Protein AF-A0A1H1BEK4-F1 (afdb_monomer)

Nearest PDB structures (foldseek):
  2r39-assembly1_A  TM=5.874E-01  e=2.342E-01  Vibrio parahaemolyticus RIMD 2210633

Solvent-accessible surface area (backbone atoms only — not comparable to full-atom values): 14462 Å² total; per-residue (Å²): 115,68,67,60,55,53,52,50,52,51,51,50,54,53,52,64,66,69,72,60,65,50,60,43,40,42,69,44,77,59,57,95,57,59,49,65,63,89,84,39,66,25,46,34,35,38,41,36,42,32,26,72,30,89,59,31,33,34,42,65,46,37,79,89,46,54,24,80,33,48,94,89,58,70,56,61,78,66,85,49,61,92,78,39,39,49,44,13,38,22,60,41,40,27,54,103,86,48,75,56,57,44,44,81,45,72,48,76,74,86,59,89,43,73,68,57,46,51,55,51,52,51,51,53,51,51,49,53,53,52,50,49,54,53,48,54,49,50,32,60,79,69,68,42,81,87,58,54,70,67,54,53,50,51,25,52,54,49,65,76,20,55,43,76,34,50,49,67,33,72,51,74,52,71,43,79,46,25,62,77,54,33,65,68,38,80,92,69,37,30,29,34,24,40,92,73,54,73,80,44,73,27,45,33,32,41,32,43,47,39,59,71,72,65,60,72,47,50,52,68,77,57,48,60,77,40,65,83,38,45,76,59,58,49,75,43,64,31,53,75,42,86,40,59,47,65,74,72,89,68,90,81,90,130

Foldseek 3Di:
DVVVVVVVVVVVVVVVVPPDDQKAKAKDFDDCPQPDPPHHGWTKIKIKIWRQDQAKAKAQEDPAFAAWDDPPDDLADLPPVVQGRSQYWYKWWADPPDTFGKDKDFPPPPCVDPVVVVVLVVVVVVVVVVVVVVLVVQCVVVVVPPDDSSLSSLLVSRLVRIDIAHHRRMDIDIDIDDQQFTSQDPSGRMTMHTPADAPDKIKIKIKGAAAPCSCVSYDPVRVVVQVRHDYDHGMHIHDIDIDHRHPDPPDDDD

Organism: NCBI:txid311333

Sequence (254 aa):
MEEIKKNLLIIFIFMFHIFNSQIKININVVENTHYEIRNEKRYKLLIKITNESTQKYILPIDITGFKNYMSEEPCSNFNLIDFYPDLGFLPMFKNEITYIEGSGINYPHLVNNKRELKKYQNKINRYKKNKSIKLNKWIKDNKLNKVSKEWAEINQYLLSNLLTLNSEQSFSFEIYFNPLQYNYVKLYGSSYSYPIESNKTYQFSLQLCIEKNIYQYLTEDQKDKFKDYKFFNGKIMSNEIDFKMVHNYEFINK

Mean predicted aligned error: 8.37 Å

Secondary structure (DSSP, 8-state):
-HHHHHHHHHHHHHHHHHSS-SEEEEEEE--S--EEETTEEEEEEEEEEEE-SSS-EEEE-EEEEEPPP-TTS-S---TTTTT--TTEEEEEEE-SS-EEPPEEEE------SHHHHHHHHHHHHHHHHHHHHHHHHHHHHTT-TTS-HHHHHHHHHHHHTEEEE-TT-EEEEEEEE-TTSEEEETTTTEEEE--PPBT-EEEEEEEEEE-GGGGGGS-HHHHHTTTTSEE--EEEEB--EEEEB--SS-----

Structure (mmCIF, N/CA/C/O backbone):
data_AF-A0A1H1BEK4-F1
#
_entry.id   AF-A0A1H1BEK4-F1
#
loop_
_atom_site.group_PDB
_atom_site.id
_atom_site.type_symbol
_atom_site.label_atom_id
_atom_site.label_alt_id
_atom_site.label_comp_id
_atom_site.label_asym_id
_atom_site.label_entity_id
_atom_site.label_seq_id
_atom_site.pdbx_PDB_ins_code
_atom_site.Cartn_x
_atom_site.Cartn_y
_atom_site.Cartn_z
_atom_site.occupancy
_atom_site.B_iso_or_equiv
_atom_site.auth_seq_id
_atom_site.auth_comp_id
_atom_site.auth_asym_id
_atom_site.auth_atom_id
_atom_site.pdbx_PDB_model_num
ATOM 1 N N . MET A 1 1 ? 13.071 -47.239 22.181 1.00 58.25 1 MET A N 1
ATOM 2 C CA . MET A 1 1 ? 12.878 -47.082 20.715 1.00 58.25 1 MET A CA 1
ATOM 3 C C . MET A 1 1 ? 11.555 -46.385 20.385 1.00 58.25 1 MET A C 1
ATOM 5 O O . MET A 1 1 ? 11.551 -45.516 19.524 1.00 58.25 1 MET A O 1
ATOM 9 N N . GLU A 1 2 ? 10.453 -46.700 21.077 1.00 69.75 2 GLU A N 1
ATOM 10 C CA . GLU A 1 2 ? 9.165 -45.991 20.924 1.00 69.75 2 GLU A CA 1
ATOM 11 C C . GLU A 1 2 ? 9.211 -44.512 21.319 1.00 69.75 2 GLU A C 1
ATOM 13 O O . GLU A 1 2 ? 8.656 -43.670 20.622 1.00 69.75 2 GLU A O 1
ATOM 18 N N . GLU A 1 3 ? 9.928 -44.172 22.388 1.00 69.75 3 GLU A N 1
ATOM 19 C CA . GLU A 1 3 ? 10.012 -42.793 22.886 1.00 69.75 3 GLU A CA 1
ATOM 20 C C . GLU A 1 3 ? 10.708 -41.841 21.895 1.00 69.75 3 GLU A C 1
ATOM 22 O O . GLU A 1 3 ? 10.259 -40.721 21.667 1.00 69.75 3 GLU A O 1
ATOM 27 N N . ILE A 1 4 ? 11.734 -42.335 21.193 1.00 76.12 4 ILE A N 1
ATOM 28 C CA . ILE A 1 4 ? 12.430 -41.600 20.125 1.00 76.12 4 ILE A CA 1
ATOM 29 C C . ILE A 1 4 ? 11.495 -41.372 18.925 1.00 76.12 4 ILE A C 1
ATOM 31 O O . ILE A 1 4 ? 11.456 -40.274 18.375 1.00 76.12 4 ILE A O 1
ATOM 35 N N . LYS A 1 5 ? 10.687 -42.377 18.550 1.00 74.44 5 LYS A N 1
ATOM 36 C CA . LYS A 1 5 ? 9.684 -42.249 17.476 1.00 74.44 5 LYS A CA 1
ATOM 37 C C . LYS A 1 5 ? 8.587 -41.239 17.836 1.00 74.44 5 LYS A C 1
ATOM 39 O O . LYS A 1 5 ? 8.184 -40.452 16.983 1.00 74.44 5 LYS A O 1
ATOM 44 N N . LYS A 1 6 ? 8.144 -41.218 19.097 1.00 74.69 6 LYS A N 1
ATOM 45 C CA . LYS A 1 6 ? 7.156 -40.258 19.612 1.00 74.69 6 LYS A CA 1
ATOM 46 C C . LYS A 1 6 ? 7.691 -38.822 19.594 1.00 74.69 6 LYS A C 1
ATOM 48 O O . LYS A 1 6 ? 6.990 -37.921 19.141 1.00 74.69 6 LYS A O 1
ATOM 53 N N . ASN A 1 7 ? 8.942 -38.617 20.004 1.00 78.12 7 ASN A N 1
ATOM 54 C CA . ASN A 1 7 ? 9.577 -37.297 19.981 1.00 78.12 7 ASN A CA 1
ATOM 55 C C . ASN A 1 7 ? 9.802 -36.785 18.547 1.00 78.12 7 ASN A C 1
ATOM 57 O O . ASN A 1 7 ? 9.564 -35.610 18.279 1.00 78.12 7 ASN A O 1
ATOM 61 N N . LEU A 1 8 ? 10.165 -37.662 17.603 1.00 80.69 8 LEU A N 1
ATOM 62 C CA . LEU A 1 8 ? 10.283 -37.308 16.182 1.00 80.69 8 LEU A CA 1
ATOM 63 C C . LEU A 1 8 ? 8.942 -36.899 15.559 1.00 80.69 8 LEU A C 1
ATOM 65 O O . LEU A 1 8 ? 8.900 -35.937 14.797 1.00 80.69 8 LEU A O 1
ATOM 69 N N . LEU A 1 9 ? 7.844 -37.578 15.908 1.00 81.50 9 LEU A N 1
ATOM 70 C CA . LEU A 1 9 ? 6.501 -37.220 15.440 1.00 81.50 9 LEU A CA 1
ATOM 71 C C . LEU A 1 9 ? 6.075 -35.832 15.943 1.00 81.50 9 LEU A C 1
ATOM 73 O O . LEU A 1 9 ? 5.546 -35.034 15.176 1.00 81.50 9 LEU A O 1
ATOM 77 N N . ILE A 1 10 ? 6.341 -35.524 17.216 1.00 78.19 10 ILE A N 1
ATOM 78 C CA . ILE A 1 10 ? 6.038 -34.213 17.807 1.00 78.19 10 ILE A CA 1
ATOM 79 C C . ILE A 1 10 ? 6.844 -33.118 17.102 1.00 78.19 10 ILE A C 1
ATOM 81 O O . ILE A 1 10 ? 6.269 -32.116 16.684 1.00 78.19 10 ILE A O 1
ATOM 85 N N . ILE A 1 11 ? 8.148 -33.329 16.894 1.00 78.50 11 ILE A N 1
ATOM 86 C CA . ILE A 1 11 ? 9.002 -32.393 16.148 1.00 78.50 11 ILE A CA 1
ATOM 87 C C . ILE A 1 11 ? 8.477 -32.206 14.722 1.00 78.50 11 ILE A C 1
ATOM 89 O O . ILE A 1 11 ? 8.398 -31.075 14.257 1.00 78.50 11 ILE A O 1
ATOM 93 N N . PHE A 1 12 ? 8.055 -33.277 14.047 1.00 75.06 12 PHE A N 1
ATOM 94 C CA . PHE A 1 12 ? 7.492 -33.196 12.700 1.00 75.06 12 PHE A CA 1
ATOM 95 C C . PHE A 1 12 ? 6.190 -32.382 12.659 1.00 75.06 12 PHE A C 1
ATOM 97 O O . PHE A 1 12 ? 6.023 -31.562 11.764 1.00 75.06 12 PHE A O 1
ATOM 104 N N . ILE A 1 13 ? 5.303 -32.528 13.650 1.00 70.94 13 ILE A N 1
ATOM 105 C CA . ILE A 1 13 ? 4.058 -31.745 13.764 1.00 70.94 13 ILE A CA 1
ATOM 106 C C . ILE A 1 13 ? 4.354 -30.265 14.057 1.00 70.94 13 ILE A C 1
ATOM 108 O O . ILE A 1 13 ? 3.761 -29.384 13.434 1.00 70.94 13 ILE A O 1
ATOM 112 N N . PHE A 1 14 ? 5.303 -29.973 14.952 1.00 62.66 14 PHE A N 1
ATOM 113 C CA . PHE A 1 14 ? 5.741 -28.597 15.211 1.00 62.66 14 PHE A CA 1
ATOM 114 C C . PHE A 1 14 ? 6.388 -27.970 13.969 1.00 62.66 14 PHE A C 1
ATOM 116 O O . PHE A 1 14 ? 6.060 -26.841 13.615 1.00 62.66 14 PHE A O 1
ATOM 123 N N . MET A 1 15 ? 7.231 -28.715 13.252 1.00 60.09 15 MET A N 1
ATOM 124 C CA . MET A 1 15 ? 7.813 -28.282 11.979 1.00 60.09 15 MET A CA 1
ATOM 125 C C . MET A 1 15 ? 6.731 -28.101 10.902 1.00 60.09 15 MET A C 1
ATOM 127 O O . MET A 1 15 ? 6.799 -27.166 10.123 1.00 60.09 15 MET A O 1
ATOM 131 N N . PHE A 1 16 ? 5.664 -28.897 10.868 1.00 59.56 16 PHE A N 1
ATOM 132 C CA . PHE A 1 16 ? 4.594 -28.684 9.885 1.00 59.56 16 PHE A CA 1
ATOM 133 C C . PHE A 1 16 ? 3.793 -27.394 10.143 1.00 59.56 16 PHE A C 1
ATOM 135 O O . PHE A 1 16 ? 3.292 -26.767 9.210 1.00 59.56 16 PHE A O 1
ATOM 142 N N . HIS A 1 17 ? 3.701 -26.958 11.403 1.00 54.66 17 HIS A N 1
ATOM 143 C CA . HIS A 1 17 ? 3.012 -25.719 11.774 1.00 54.66 17 HIS A CA 1
ATOM 144 C C . HIS A 1 17 ? 3.867 -24.453 11.660 1.00 54.66 17 HIS A C 1
ATOM 146 O O . HIS A 1 17 ? 3.306 -23.370 11.507 1.00 54.66 17 HIS A O 1
ATOM 152 N N . ILE A 1 18 ? 5.197 -24.559 11.714 1.00 54.22 18 ILE A N 1
ATOM 153 C CA . ILE A 1 18 ? 6.090 -23.388 11.681 1.00 54.22 18 ILE A CA 1
ATOM 154 C C . ILE A 1 18 ? 6.339 -22.881 10.248 1.00 54.22 18 ILE A C 1
ATOM 156 O O . ILE A 1 18 ? 6.610 -21.697 10.064 1.00 54.22 18 ILE A O 1
ATOM 160 N N . PHE A 1 19 ? 6.224 -23.736 9.226 1.00 47.44 19 PHE A N 1
ATOM 161 C CA . PHE A 1 19 ? 6.748 -23.430 7.884 1.00 47.44 19 PHE A CA 1
ATOM 162 C C . PHE A 1 19 ? 5.719 -22.934 6.857 1.00 47.44 19 PHE A C 1
ATOM 164 O O . PHE A 1 19 ? 6.107 -22.581 5.745 1.00 47.44 19 PHE A O 1
ATOM 171 N N . ASN A 1 20 ? 4.435 -22.833 7.209 1.00 55.47 20 ASN A N 1
ATOM 172 C CA . ASN A 1 20 ? 3.436 -22.248 6.313 1.00 55.47 20 ASN A CA 1
ATOM 173 C C . ASN A 1 20 ? 3.234 -20.767 6.657 1.00 55.47 20 ASN A C 1
ATOM 175 O O . ASN A 1 20 ? 2.717 -20.432 7.726 1.00 55.47 20 ASN A O 1
ATOM 179 N N . SER A 1 21 ? 3.653 -19.871 5.755 1.00 62.00 21 SER A N 1
ATOM 180 C CA . SER A 1 21 ? 3.318 -18.447 5.863 1.00 62.00 21 SER A CA 1
ATOM 181 C C . SER A 1 21 ? 1.798 -18.293 5.916 1.00 62.00 21 SER A C 1
ATOM 183 O O . SER A 1 21 ? 1.089 -18.804 5.059 1.00 62.00 21 SER A O 1
ATOM 185 N N . GLN A 1 22 ? 1.282 -17.587 6.922 1.00 88.31 22 GLN A N 1
ATOM 186 C CA . GLN A 1 22 ? -0.167 -17.451 7.139 1.00 88.31 22 GLN A CA 1
ATOM 187 C C . GLN A 1 22 ? -0.846 -16.653 6.019 1.00 88.31 22 GLN A C 1
ATOM 189 O O . GLN A 1 22 ? -1.993 -16.919 5.669 1.00 88.31 22 GLN A O 1
ATOM 194 N N . ILE A 1 23 ? -0.119 -15.693 5.445 1.00 94.25 23 ILE A N 1
ATOM 195 C CA . ILE A 1 23 ? -0.527 -14.937 4.265 1.00 94.25 23 ILE A CA 1
ATOM 196 C C . ILE A 1 23 ? 0.508 -15.173 3.169 1.00 94.25 23 ILE A C 1
ATOM 198 O O . ILE A 1 23 ? 1.713 -15.043 3.400 1.00 94.25 23 ILE A O 1
ATOM 202 N N . LYS A 1 24 ? 0.035 -15.464 1.961 1.00 95.69 24 LYS A N 1
ATOM 203 C CA . LYS A 1 24 ? 0.857 -15.645 0.769 1.00 95.69 24 LYS A CA 1
ATOM 204 C C . LYS A 1 24 ? 0.531 -14.588 -0.268 1.00 95.69 24 LYS A C 1
ATOM 206 O O . LYS A 1 24 ? -0.636 -14.281 -0.509 1.00 95.69 24 LYS A O 1
ATOM 211 N N . ILE A 1 25 ? 1.568 -14.058 -0.905 1.00 97.38 25 ILE A N 1
ATOM 212 C CA . ILE A 1 25 ? 1.447 -13.096 -1.997 1.00 97.38 25 ILE A CA 1
ATOM 213 C C . ILE A 1 25 ? 2.041 -13.755 -3.234 1.00 97.38 25 ILE A C 1
ATOM 215 O O . ILE A 1 25 ? 3.153 -14.269 -3.191 1.00 97.38 25 ILE A O 1
ATOM 219 N N . ASN A 1 26 ? 1.288 -13.773 -4.325 1.00 97.31 26 ASN A N 1
ATOM 220 C CA . ASN A 1 26 ? 1.780 -14.214 -5.620 1.00 97.31 26 ASN A CA 1
ATOM 221 C C . ASN A 1 26 ? 1.638 -13.077 -6.625 1.00 97.31 26 ASN A C 1
ATOM 223 O O . ASN A 1 26 ? 0.615 -12.391 -6.649 1.00 97.31 26 ASN A O 1
ATOM 227 N N . ILE A 1 27 ? 2.650 -12.910 -7.461 1.00 96.31 27 ILE A N 1
ATOM 228 C CA . ILE A 1 27 ? 2.681 -11.960 -8.560 1.00 96.31 27 ILE A CA 1
ATOM 229 C C . ILE A 1 27 ? 2.833 -12.713 -9.873 1.00 96.31 27 ILE A C 1
ATOM 231 O O . ILE A 1 27 ? 3.628 -13.645 -9.982 1.00 96.31 27 ILE A O 1
ATOM 235 N N . ASN A 1 28 ? 2.074 -12.277 -10.870 1.00 92.06 28 ASN A N 1
ATOM 236 C CA . ASN A 1 28 ? 2.208 -12.712 -12.252 1.00 92.06 28 ASN A CA 1
ATOM 237 C C . ASN A 1 28 ? 2.196 -11.483 -13.157 1.00 92.06 28 ASN A C 1
ATOM 239 O O . ASN A 1 28 ? 1.407 -10.560 -12.947 1.00 92.06 28 ASN A O 1
ATOM 243 N N . VAL A 1 29 ? 3.036 -11.479 -14.188 1.00 86.19 29 VAL A N 1
ATOM 244 C CA . VAL A 1 29 ? 2.956 -10.472 -15.250 1.00 86.19 29 VAL A CA 1
ATOM 245 C C . VAL A 1 29 ? 1.861 -10.922 -16.207 1.00 86.19 29 VAL A C 1
ATOM 247 O O . VAL A 1 29 ? 1.992 -11.949 -16.872 1.00 86.19 29 VAL A O 1
ATOM 250 N N . VAL A 1 30 ? 0.749 -10.191 -16.234 1.00 77.56 30 VAL A N 1
ATOM 251 C CA . VAL A 1 30 ? -0.358 -10.484 -17.144 1.00 77.56 30 VAL A CA 1
ATOM 252 C C . VAL A 1 30 ? -0.055 -9.790 -18.452 1.00 77.56 30 VAL A C 1
ATOM 254 O O . VAL A 1 30 ? -0.314 -8.600 -18.594 1.00 77.56 30 VAL A O 1
ATOM 257 N N . GLU A 1 31 ? 0.480 -10.582 -19.380 1.00 58.78 31 GLU A N 1
ATOM 258 C CA . GLU A 1 31 ? 0.707 -10.212 -20.775 1.00 58.78 31 GLU A CA 1
ATOM 259 C C . GLU A 1 31 ? 1.854 -9.189 -20.958 1.00 58.78 31 GLU A C 1
ATOM 261 O O . GLU A 1 31 ? 1.920 -8.139 -20.320 1.00 58.78 31 GLU A O 1
ATOM 266 N N . ASN A 1 32 ? 2.774 -9.462 -21.894 1.00 52.53 32 ASN A N 1
ATOM 267 C CA . ASN A 1 32 ? 3.816 -8.513 -22.335 1.00 52.53 32 ASN A CA 1
ATOM 268 C C . ASN A 1 32 ? 3.222 -7.323 -23.125 1.00 52.53 32 ASN A C 1
ATOM 270 O O . ASN A 1 32 ? 3.891 -6.703 -23.954 1.00 52.53 32 ASN A O 1
ATOM 274 N N . THR A 1 33 ? 1.946 -7.004 -22.917 1.00 46.88 33 THR A N 1
ATOM 275 C CA . THR A 1 33 ? 1.313 -5.799 -23.430 1.00 46.88 33 THR A CA 1
ATOM 276 C C . THR A 1 33 ? 1.872 -4.623 -22.656 1.00 46.88 33 THR A C 1
ATOM 278 O O . THR A 1 33 ? 1.429 -4.285 -21.558 1.00 46.88 33 THR A O 1
ATOM 281 N N . HIS A 1 34 ? 2.874 -3.987 -23.245 1.00 52.09 34 HIS A N 1
ATOM 282 C CA . HIS A 1 34 ? 3.228 -2.630 -22.892 1.00 52.09 34 HIS A CA 1
ATOM 283 C C . HIS A 1 34 ? 2.005 -1.746 -23.157 1.00 52.09 34 HIS A C 1
ATOM 285 O O . HIS A 1 34 ? 1.747 -1.357 -24.294 1.00 52.09 34 HIS A O 1
ATOM 291 N N . TYR A 1 35 ? 1.225 -1.446 -22.122 1.00 48.66 35 TYR A N 1
ATOM 292 C CA . TYR A 1 35 ? 0.159 -0.462 -22.256 1.00 48.66 35 TYR A CA 1
ATOM 293 C C . TYR A 1 35 ? 0.799 0.919 -22.299 1.00 48.66 35 TYR A C 1
ATOM 295 O O . TYR A 1 35 ? 1.337 1.387 -21.294 1.00 48.66 35 TYR A O 1
ATOM 303 N N . GLU A 1 36 ? 0.746 1.564 -23.461 1.00 48.47 36 GLU A N 1
ATOM 304 C CA . GLU A 1 36 ? 1.151 2.956 -23.604 1.00 48.47 36 GLU A CA 1
ATOM 305 C C . GLU A 1 36 ? 0.096 3.861 -22.969 1.00 48.47 36 GLU A C 1
ATOM 307 O O . GLU A 1 36 ? -0.895 4.257 -23.580 1.00 48.47 36 GLU A O 1
ATOM 312 N N . ILE A 1 37 ? 0.321 4.233 -21.713 1.00 51.84 37 ILE A N 1
ATOM 313 C CA . ILE A 1 37 ? -0.373 5.371 -21.117 1.00 51.84 37 ILE A CA 1
ATOM 314 C C . ILE A 1 37 ? 0.562 6.563 -21.275 1.00 51.84 37 ILE A C 1
ATOM 316 O O . ILE A 1 37 ? 1.544 6.673 -20.550 1.00 51.84 37 ILE A O 1
ATOM 320 N N . ARG A 1 38 ? 0.248 7.468 -22.213 1.00 53.75 38 ARG A N 1
ATOM 321 C CA . ARG A 1 38 ? 1.056 8.673 -22.505 1.00 53.75 38 ARG A CA 1
ATOM 322 C C . ARG A 1 38 ? 2.492 8.357 -22.966 1.00 53.75 38 ARG A C 1
ATOM 324 O O . ARG A 1 38 ? 3.424 9.021 -22.528 1.00 53.75 38 ARG A O 1
ATOM 331 N N . ASN A 1 39 ? 2.655 7.372 -23.850 1.00 57.91 39 ASN A N 1
ATOM 332 C CA . ASN A 1 39 ? 3.947 6.926 -24.402 1.00 57.91 39 ASN A CA 1
ATOM 333 C C . ASN A 1 39 ? 4.906 6.279 -23.378 1.00 57.91 39 ASN A C 1
ATOM 335 O O . ASN A 1 39 ? 6.093 6.126 -23.655 1.00 57.91 39 ASN A O 1
ATOM 339 N N . GLU A 1 40 ? 4.417 5.880 -22.200 1.00 64.94 40 GLU A N 1
ATOM 340 C CA . GLU A 1 40 ? 5.199 5.133 -21.209 1.00 64.94 40 GLU A CA 1
ATOM 341 C C . GLU A 1 40 ? 4.807 3.652 -21.246 1.00 64.94 40 GLU A C 1
ATOM 343 O O . GLU A 1 40 ? 3.641 3.316 -21.025 1.00 64.94 40 GLU A O 1
ATOM 348 N N . LYS A 1 41 ? 5.775 2.757 -21.482 1.00 73.44 41 LYS A N 1
ATOM 349 C CA . LYS A 1 41 ? 5.564 1.305 -21.397 1.00 73.44 41 LYS A CA 1
ATOM 350 C C . LYS A 1 41 ? 5.384 0.894 -19.933 1.00 73.44 41 LYS A C 1
ATOM 352 O O . LYS A 1 41 ? 6.271 1.126 -19.114 1.00 73.44 41 LYS A O 1
ATOM 357 N N . ARG A 1 42 ? 4.260 0.255 -19.605 1.00 82.00 42 ARG A N 1
ATOM 358 C CA . ARG A 1 42 ? 3.977 -0.269 -18.259 1.00 82.00 42 ARG A CA 1
ATOM 359 C C . ARG A 1 42 ? 3.728 -1.770 -18.301 1.00 82.00 42 ARG A C 1
ATOM 361 O O . ARG A 1 42 ? 3.089 -2.259 -19.227 1.00 82.00 42 ARG A O 1
ATOM 368 N N . TYR A 1 43 ? 4.217 -2.468 -17.287 1.00 85.56 43 TYR A N 1
ATOM 369 C CA . TYR A 1 43 ? 3.941 -3.872 -17.015 1.00 85.56 43 TYR A CA 1
ATOM 370 C C . TYR A 1 43 ? 2.654 -3.974 -16.207 1.00 85.56 43 TYR A C 1
ATOM 372 O O . TYR A 1 43 ? 2.472 -3.250 -15.226 1.00 85.56 43 TYR A O 1
ATOM 380 N N . LYS A 1 44 ? 1.759 -4.868 -16.616 1.00 89.31 44 LYS A N 1
ATOM 381 C CA . LYS A 1 44 ? 0.540 -5.168 -15.875 1.00 89.31 44 LYS A CA 1
ATOM 382 C C . LYS A 1 44 ? 0.821 -6.325 -14.919 1.00 89.31 44 LYS A C 1
ATOM 384 O O . LYS A 1 44 ? 1.084 -7.445 -15.350 1.00 89.31 44 LYS A O 1
ATOM 389 N N . LEU A 1 45 ? 0.800 -6.050 -13.620 1.00 91.88 45 LEU A N 1
ATOM 390 C CA . LEU A 1 45 ? 1.016 -7.050 -12.579 1.00 91.88 45 LEU A CA 1
ATOM 391 C C . LEU A 1 45 ? -0.335 -7.496 -12.023 1.00 91.88 45 LEU A C 1
ATOM 393 O O . LEU A 1 45 ? -1.108 -6.665 -11.549 1.00 91.88 45 LEU A O 1
ATOM 397 N N . LEU A 1 46 ? -0.603 -8.799 -12.048 1.00 95.50 46 LEU A N 1
ATOM 398 C CA . LEU A 1 46 ? -1.677 -9.420 -11.280 1.00 95.50 46 LEU A CA 1
ATOM 399 C C . LEU A 1 46 ? -1.111 -9.872 -9.943 1.00 95.50 46 LEU A C 1
ATOM 401 O O . LEU A 1 46 ? -0.244 -10.746 -9.887 1.00 95.50 46 LEU A O 1
ATOM 405 N N . ILE A 1 47 ? -1.626 -9.281 -8.874 1.00 97.31 47 ILE A N 1
ATOM 406 C CA . ILE A 1 47 ? -1.227 -9.579 -7.505 1.00 97.31 47 ILE A CA 1
ATOM 407 C C . ILE A 1 47 ? -2.362 -10.361 -6.856 1.00 97.31 47 ILE A C 1
ATOM 409 O O . ILE A 1 47 ? -3.499 -9.892 -6.805 1.00 97.31 47 ILE A O 1
ATOM 413 N N . LYS A 1 48 ? -2.054 -11.553 -6.342 1.00 98.00 48 LYS A N 1
ATOM 414 C CA . LYS A 1 48 ? -2.971 -12.396 -5.573 1.00 98.00 48 LYS A CA 1
ATOM 415 C C . LYS A 1 48 ? -2.477 -12.522 -4.140 1.00 98.00 48 LYS A C 1
ATOM 417 O O . LYS A 1 48 ? -1.392 -13.039 -3.898 1.00 98.00 48 LYS A O 1
ATOM 422 N N . ILE A 1 49 ? -3.312 -12.118 -3.193 1.00 97.94 49 ILE A N 1
ATOM 423 C CA . ILE A 1 49 ? -3.083 -12.269 -1.758 1.00 97.94 49 ILE A CA 1
ATOM 424 C C . ILE A 1 49 ? -3.998 -13.382 -1.269 1.00 97.94 49 ILE A C 1
ATOM 426 O O . ILE A 1 49 ? -5.203 -13.330 -1.499 1.00 97.94 49 ILE A O 1
ATOM 430 N N . THR A 1 50 ? -3.436 -14.397 -0.627 1.00 97.88 50 THR A N 1
ATOM 431 C CA . THR A 1 50 ? -4.175 -15.553 -0.111 1.00 97.88 50 THR A CA 1
ATOM 432 C C . THR A 1 50 ? -3.935 -15.666 1.382 1.00 97.88 50 THR A C 1
ATOM 434 O O . THR A 1 50 ? -2.789 -15.665 1.824 1.00 97.88 50 THR A O 1
ATOM 437 N N . ASN A 1 51 ? -5.007 -15.762 2.159 1.00 97.12 51 ASN A N 1
ATOM 438 C CA . ASN A 1 51 ? -4.919 -16.164 3.552 1.00 97.12 51 ASN A CA 1
ATOM 439 C C . ASN A 1 51 ? -4.925 -17.691 3.621 1.00 97.12 51 ASN A C 1
ATOM 441 O O . ASN A 1 51 ? -5.976 -18.297 3.480 1.00 97.12 51 ASN A O 1
ATOM 445 N N . GLU A 1 52 ? -3.765 -18.313 3.808 1.00 94.75 52 GLU A N 1
ATOM 446 C CA . GLU A 1 52 ? -3.622 -19.778 3.881 1.00 94.75 52 GLU A CA 1
ATOM 447 C C . GLU A 1 52 ? -3.859 -20.313 5.304 1.00 94.75 52 GLU A C 1
ATOM 449 O O . GLU A 1 52 ? -3.747 -21.509 5.562 1.00 94.75 52 GLU A O 1
ATOM 454 N N . SER A 1 53 ? -4.178 -19.429 6.252 1.00 92.69 53 SER A N 1
ATOM 455 C CA . SER A 1 53 ? -4.441 -19.791 7.639 1.00 92.69 53 SER A CA 1
ATOM 456 C C . SER A 1 53 ? -5.927 -20.021 7.923 1.00 92.69 53 SER A C 1
ATOM 458 O O . SER A 1 53 ? -6.800 -19.581 7.177 1.00 92.69 53 SER A O 1
ATOM 460 N N . THR A 1 54 ? -6.197 -20.605 9.092 1.00 92.75 54 THR A N 1
ATOM 461 C CA . THR A 1 54 ? -7.545 -20.746 9.663 1.00 92.75 54 THR A CA 1
ATOM 462 C C . THR A 1 54 ? -8.066 -19.476 10.350 1.00 92.75 54 THR A C 1
ATOM 464 O O . THR A 1 54 ? -9.225 -19.415 10.761 1.00 92.75 54 THR A O 1
ATOM 467 N N . GLN A 1 55 ? -7.221 -18.452 10.521 1.00 94.44 55 GLN A N 1
ATOM 468 C CA . GLN A 1 55 ? -7.570 -17.200 11.199 1.00 94.44 55 GLN A CA 1
ATOM 469 C C . GLN A 1 55 ? -8.026 -16.158 10.181 1.00 94.44 55 GLN A C 1
ATOM 471 O O . GLN A 1 55 ? -7.523 -16.113 9.065 1.00 94.44 55 GLN A O 1
ATOM 476 N N . LYS A 1 56 ? -8.950 -15.273 10.563 1.00 97.31 56 LYS A N 1
ATOM 477 C CA . LYS A 1 56 ? -9.291 -14.106 9.741 1.00 97.31 56 LYS A CA 1
ATOM 478 C C . LYS A 1 56 ? -8.238 -13.022 9.936 1.00 97.31 56 LYS A C 1
ATOM 480 O O . LYS A 1 56 ? -7.833 -12.761 11.069 1.00 97.31 56 LYS A O 1
ATOM 485 N N . TYR A 1 57 ? -7.837 -12.362 8.858 1.00 97.38 57 TYR A N 1
ATOM 486 C CA . TYR A 1 57 ? -6.825 -11.313 8.883 1.00 97.38 57 TYR A CA 1
ATOM 487 C C . TYR A 1 57 ? -7.336 -9.993 8.344 1.00 97.38 57 TYR A C 1
ATOM 489 O O . TYR A 1 57 ? -8.170 -9.945 7.442 1.00 97.38 57 TYR A O 1
ATOM 497 N N . ILE A 1 58 ? -6.781 -8.916 8.880 1.00 97.31 58 ILE A N 1
ATOM 498 C CA . ILE A 1 58 ? -6.900 -7.583 8.310 1.00 97.31 58 ILE A CA 1
ATOM 499 C C . ILE A 1 58 ? -5.506 -7.069 7.962 1.00 97.31 58 ILE A C 1
ATOM 501 O O . ILE A 1 58 ? -4.580 -7.147 8.776 1.00 97.31 58 ILE A O 1
ATOM 505 N N . LEU A 1 59 ? -5.353 -6.610 6.723 1.00 96.56 59 LEU A N 1
ATOM 506 C CA . LEU A 1 59 ? -4.100 -6.136 6.156 1.00 96.56 59 LEU A CA 1
ATOM 507 C C . LEU A 1 59 ? -4.306 -4.717 5.622 1.00 96.56 59 LEU A C 1
ATOM 509 O O . LEU A 1 59 ? -5.171 -4.517 4.773 1.00 96.56 59 LEU A O 1
ATOM 513 N N . PRO A 1 60 ? -3.530 -3.729 6.075 1.00 96.12 60 PRO A N 1
ATOM 514 C CA . PRO A 1 60 ? -3.552 -2.399 5.499 1.00 96.12 60 PRO A CA 1
ATOM 515 C C . PRO A 1 60 ? -2.714 -2.391 4.222 1.00 96.12 60 PRO A C 1
ATOM 517 O O . PRO A 1 60 ? -1.503 -2.577 4.284 1.00 96.12 60 PRO A O 1
ATOM 520 N N . ILE A 1 61 ? -3.360 -2.230 3.069 1.00 95.56 61 ILE A N 1
ATOM 521 C CA . ILE A 1 61 ? -2.725 -2.314 1.753 1.00 95.56 61 ILE A CA 1
ATOM 522 C C . ILE A 1 61 ? -3.279 -1.213 0.855 1.00 95.56 61 ILE A C 1
ATOM 524 O O . ILE A 1 61 ? -4.462 -1.220 0.517 1.00 95.56 61 ILE A O 1
ATOM 528 N N . ASP A 1 62 ? -2.408 -0.302 0.428 1.00 94.25 62 ASP A N 1
ATOM 529 C CA . ASP A 1 62 ? -2.723 0.634 -0.649 1.00 94.25 62 ASP A CA 1
ATOM 530 C C . ASP A 1 62 ? -2.448 -0.042 -2.002 1.00 94.25 62 ASP A C 1
ATOM 532 O O . ASP A 1 62 ? -1.310 -0.371 -2.337 1.00 94.25 62 ASP A O 1
ATOM 536 N N . ILE A 1 63 ? -3.510 -0.270 -2.779 1.00 93.31 63 ILE A N 1
ATOM 537 C CA . ILE A 1 63 ? -3.447 -0.912 -4.103 1.00 93.31 63 ILE A CA 1
ATOM 538 C C . ILE A 1 63 ? -3.355 0.092 -5.262 1.00 93.31 63 ILE A C 1
ATOM 540 O O . ILE A 1 63 ? -3.434 -0.293 -6.428 1.00 93.31 63 ILE A O 1
ATOM 544 N N . THR A 1 64 ? -3.243 1.389 -4.967 1.00 89.81 64 THR A N 1
ATOM 545 C CA . THR A 1 64 ? -3.220 2.460 -5.973 1.00 89.81 64 THR A CA 1
ATOM 546 C C . THR A 1 64 ? -1.814 2.800 -6.463 1.00 89.81 64 THR A C 1
ATOM 548 O O . THR A 1 64 ? -1.665 3.413 -7.523 1.00 89.81 64 THR A O 1
ATOM 551 N N . GLY A 1 65 ? -0.782 2.381 -5.727 1.00 90.12 65 GLY A N 1
ATOM 552 C CA . GLY A 1 65 ? 0.616 2.650 -6.038 1.00 90.12 65 GLY A CA 1
ATOM 553 C C . GLY A 1 65 ? 1.579 1.745 -5.273 1.00 90.12 65 GLY A C 1
ATOM 554 O O . GLY A 1 65 ? 1.183 0.759 -4.656 1.00 90.12 65 GLY A O 1
ATOM 555 N N . PHE A 1 66 ? 2.863 2.089 -5.328 1.00 92.88 66 PHE A N 1
ATOM 556 C CA . PHE A 1 66 ? 3.947 1.305 -4.729 1.00 92.88 66 PHE A CA 1
ATOM 557 C C . PHE A 1 66 ? 4.733 2.114 -3.709 1.00 92.88 66 PHE A C 1
ATOM 559 O O . PHE A 1 66 ? 5.036 3.273 -3.949 1.00 92.88 66 PHE A O 1
ATOM 566 N N . LYS A 1 67 ? 5.154 1.528 -2.600 1.00 92.19 67 LYS A N 1
ATOM 567 C CA . LYS A 1 67 ? 6.121 2.189 -1.727 1.00 92.19 67 LYS A CA 1
ATOM 568 C C . LYS A 1 67 ? 7.522 2.080 -2.347 1.00 92.19 67 LYS A C 1
ATOM 570 O O . LYS A 1 67 ? 7.885 1.034 -2.874 1.00 92.19 67 LYS A O 1
ATOM 575 N N . ASN A 1 68 ? 8.308 3.155 -2.338 1.00 90.75 68 ASN A N 1
ATOM 576 C CA . ASN A 1 68 ? 9.679 3.113 -2.849 1.00 90.75 68 ASN A CA 1
ATOM 577 C C . ASN A 1 68 ? 10.565 2.301 -1.892 1.00 90.75 68 ASN A C 1
ATOM 579 O O . ASN A 1 68 ? 10.467 2.468 -0.679 1.00 90.75 68 ASN A O 1
ATOM 583 N N . TYR A 1 69 ? 11.424 1.423 -2.412 1.00 92.00 69 TYR A N 1
ATOM 584 C CA . TYR A 1 69 ? 12.376 0.713 -1.562 1.00 92.00 69 TYR A CA 1
ATOM 585 C C . TYR A 1 69 ? 13.623 1.571 -1.315 1.00 92.00 69 TYR A C 1
ATOM 587 O O . TYR A 1 69 ? 14.322 1.955 -2.254 1.00 92.00 69 TYR A O 1
ATOM 595 N N . MET A 1 70 ? 13.899 1.828 -0.038 1.00 89.50 70 MET A N 1
ATOM 596 C CA . MET A 1 70 ? 15.105 2.463 0.496 1.00 89.50 70 MET A CA 1
ATOM 597 C C . MET A 1 70 ? 15.496 1.685 1.755 1.00 89.50 70 MET A C 1
ATOM 599 O O . MET A 1 70 ? 14.649 1.457 2.618 1.00 89.50 70 MET A O 1
ATOM 603 N N . SER A 1 71 ? 16.744 1.225 1.852 1.00 87.06 71 SER A N 1
ATOM 604 C CA . SER A 1 71 ? 17.158 0.261 2.883 1.00 87.06 71 SER A CA 1
ATOM 605 C C . SER A 1 71 ? 17.070 0.810 4.310 1.00 87.06 71 SER A C 1
ATOM 607 O O . SER A 1 71 ? 16.798 0.051 5.241 1.00 87.06 71 SER A O 1
ATOM 609 N N . GLU A 1 72 ? 17.242 2.121 4.473 1.00 86.94 72 GLU A N 1
ATOM 610 C CA . GLU A 1 72 ? 17.169 2.816 5.762 1.00 86.94 72 GLU A CA 1
ATOM 611 C C . GLU A 1 72 ? 15.745 3.267 6.136 1.00 86.94 72 GLU A C 1
ATOM 613 O O . GLU A 1 72 ? 15.525 3.757 7.246 1.00 86.94 72 GLU A O 1
ATOM 618 N N . GLU A 1 73 ? 14.755 3.113 5.246 1.00 84.25 73 GLU A N 1
ATOM 619 C CA . GLU A 1 73 ? 13.389 3.547 5.538 1.00 84.25 73 GLU A CA 1
ATOM 620 C C . GLU A 1 73 ? 12.615 2.521 6.387 1.00 84.25 73 GLU A C 1
ATOM 622 O O . GLU A 1 73 ? 12.625 1.318 6.098 1.00 84.25 73 GLU A O 1
ATOM 627 N N . PRO A 1 74 ? 11.860 2.979 7.406 1.00 85.44 74 PRO A N 1
ATOM 628 C CA . PRO A 1 74 ? 10.935 2.116 8.128 1.00 85.44 74 PRO A CA 1
ATOM 629 C C . PRO A 1 74 ? 9.793 1.670 7.211 1.00 85.44 74 PRO A C 1
ATOM 631 O O . PRO A 1 74 ? 9.513 2.264 6.160 1.00 85.44 74 PRO A O 1
ATOM 634 N N . CYS A 1 75 ? 9.055 0.647 7.635 1.00 85.75 75 CYS A N 1
ATOM 635 C CA . CYS A 1 75 ? 7.989 0.087 6.809 1.00 85.75 75 CYS A CA 1
ATOM 636 C C . CYS A 1 75 ? 6.834 1.058 6.585 1.00 85.75 75 CYS A C 1
ATOM 638 O O . CYS A 1 75 ? 6.197 1.006 5.538 1.00 85.75 75 CYS A O 1
ATOM 640 N N . SER A 1 76 ? 6.647 2.022 7.480 1.00 82.31 76 SER A N 1
ATOM 641 C CA . SER A 1 76 ? 5.670 3.104 7.351 1.00 82.31 76 SER A CA 1
ATOM 642 C C . SER A 1 76 ? 6.141 4.303 8.168 1.00 82.31 76 SER A C 1
ATOM 644 O O . SER A 1 76 ? 6.455 4.138 9.344 1.00 82.31 76 SER A O 1
ATOM 646 N N . ASN A 1 77 ? 6.194 5.498 7.570 1.00 82.94 77 ASN A N 1
ATOM 647 C CA . ASN A 1 77 ? 6.510 6.733 8.306 1.00 82.94 77 ASN A CA 1
ATOM 648 C C . ASN A 1 77 ? 5.417 7.806 8.198 1.00 82.94 77 ASN A C 1
ATOM 650 O O . ASN A 1 77 ? 5.420 8.726 9.006 1.00 82.94 77 ASN A O 1
ATOM 654 N N . PHE A 1 78 ? 4.481 7.683 7.246 1.00 85.06 78 PHE A N 1
ATOM 655 C CA . PHE A 1 78 ? 3.341 8.587 7.034 1.00 85.06 78 PHE A CA 1
ATOM 656 C C . PHE A 1 78 ? 3.691 10.069 6.824 1.00 85.06 78 PHE A C 1
ATOM 658 O O . PHE A 1 78 ? 2.793 10.905 6.713 1.00 85.06 78 PHE A O 1
ATOM 665 N N . ASN A 1 79 ? 4.975 10.407 6.683 1.00 78.25 79 ASN A N 1
ATOM 666 C CA . ASN A 1 79 ? 5.444 11.787 6.553 1.00 78.25 79 ASN A CA 1
ATOM 667 C C . ASN A 1 79 ? 4.948 12.445 5.256 1.00 78.25 79 ASN A C 1
ATOM 669 O O . ASN A 1 79 ? 4.856 13.669 5.167 1.00 78.25 79 ASN A O 1
ATOM 673 N N . LEU A 1 80 ? 4.639 11.637 4.235 1.00 72.56 80 LEU A N 1
ATOM 674 C CA . LEU A 1 80 ? 4.236 12.079 2.900 1.00 72.56 80 LEU A CA 1
ATOM 675 C C . LEU A 1 80 ? 2.953 11.387 2.422 1.00 72.56 80 LEU A C 1
ATOM 677 O O . LEU A 1 80 ? 2.787 11.171 1.225 1.00 72.56 80 LEU A O 1
ATOM 681 N N . ILE A 1 81 ? 2.017 11.100 3.331 1.00 77.44 81 ILE A N 1
ATOM 682 C CA . ILE A 1 81 ? 0.780 10.335 3.069 1.00 77.44 81 ILE A CA 1
ATOM 683 C C . ILE A 1 81 ? -0.079 10.860 1.903 1.00 77.44 81 ILE A C 1
ATOM 685 O O . ILE A 1 81 ? -0.877 10.138 1.316 1.00 77.44 81 ILE A O 1
ATOM 689 N N . ASP A 1 82 ? 0.085 12.136 1.547 1.00 69.69 82 ASP A N 1
ATOM 690 C CA . ASP A 1 82 ? -0.592 12.764 0.410 1.00 69.69 82 ASP A CA 1
ATOM 691 C C . ASP A 1 82 ? -0.061 12.339 -0.963 1.00 69.69 82 ASP A C 1
ATOM 693 O O . ASP A 1 82 ? -0.730 12.540 -1.981 1.00 69.69 82 ASP A O 1
ATOM 697 N N . PHE A 1 83 ? 1.173 11.849 -1.005 1.00 71.44 83 PHE A N 1
ATOM 698 C CA . PHE A 1 83 ? 1.955 11.654 -2.226 1.00 71.44 83 PHE A CA 1
ATOM 699 C C . PHE A 1 83 ? 2.650 10.299 -2.269 1.00 71.44 83 PHE A C 1
ATOM 701 O O . PHE A 1 83 ? 3.155 9.911 -3.322 1.00 71.44 83 PHE A O 1
ATOM 708 N N . TYR A 1 84 ? 2.681 9.606 -1.136 1.00 80.00 84 TYR A N 1
ATOM 709 C CA . TYR A 1 84 ? 3.419 8.381 -0.941 1.00 80.00 84 TYR A CA 1
ATOM 710 C C . TYR A 1 84 ? 2.481 7.298 -0.410 1.00 80.00 84 TYR A C 1
ATOM 712 O O . TYR A 1 84 ? 1.913 7.465 0.672 1.00 80.00 84 TYR A O 1
ATOM 720 N N . PRO A 1 85 ? 2.294 6.194 -1.154 1.00 87.50 85 PRO A N 1
ATOM 721 C CA . PRO A 1 85 ? 1.465 5.093 -0.701 1.00 87.50 85 PRO A CA 1
ATOM 722 C C . PRO A 1 85 ? 2.229 4.304 0.375 1.00 87.50 85 PRO A C 1
ATOM 724 O O . PRO A 1 85 ? 2.800 3.254 0.105 1.00 87.50 85 PRO A O 1
ATOM 727 N N . ASP A 1 86 ? 2.263 4.814 1.611 1.00 90.06 86 ASP A N 1
ATOM 728 C CA . ASP A 1 86 ? 3.010 4.219 2.737 1.00 90.06 86 ASP A CA 1
ATOM 729 C C . ASP A 1 86 ? 2.604 2.770 3.063 1.00 90.06 86 ASP A C 1
ATOM 731 O O . ASP A 1 86 ? 3.389 2.034 3.652 1.00 90.06 86 ASP A O 1
ATOM 735 N N . LEU A 1 87 ? 1.387 2.367 2.681 1.00 94.25 87 LEU A N 1
ATOM 736 C CA . LEU A 1 87 ? 0.845 1.014 2.840 1.00 94.25 87 LEU A CA 1
ATOM 737 C C . LEU A 1 87 ? 0.922 0.205 1.534 1.00 94.25 87 LEU A C 1
ATOM 739 O O . LEU A 1 87 ? 0.342 -0.874 1.434 1.00 94.25 87 LEU A O 1
ATOM 743 N N . GLY A 1 88 ? 1.570 0.749 0.505 1.00 94.19 88 GLY A N 1
ATOM 744 C CA . GLY A 1 88 ? 1.744 0.099 -0.783 1.00 94.19 88 GLY A CA 1
ATOM 745 C C . GLY A 1 88 ? 2.818 -0.984 -0.742 1.00 94.19 88 GLY A C 1
ATOM 746 O O . GLY A 1 88 ? 3.679 -1.028 0.138 1.00 94.19 88 GLY A O 1
ATOM 747 N N 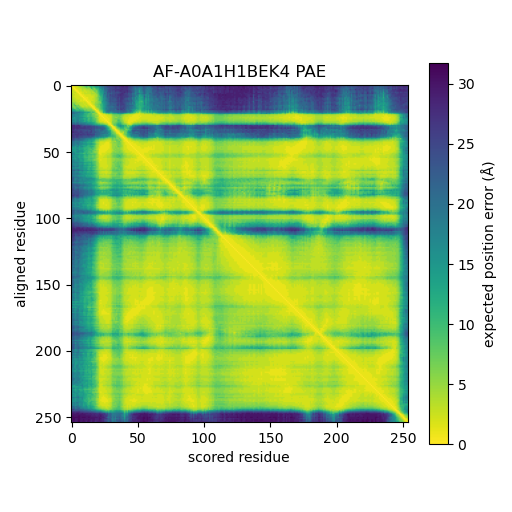. PHE A 1 89 ? 2.794 -1.851 -1.748 1.00 95.81 89 PHE A N 1
ATOM 748 C CA . PHE A 1 89 ? 3.843 -2.846 -1.957 1.00 95.81 89 PHE A CA 1
ATOM 749 C C . PHE A 1 89 ? 5.183 -2.181 -2.265 1.00 95.81 89 PHE A C 1
ATOM 751 O O . PHE A 1 89 ? 5.221 -1.242 -3.057 1.00 95.81 89 PHE A O 1
ATOM 758 N N . LEU A 1 90 ? 6.276 -2.698 -1.702 1.00 95.38 90 LEU A N 1
ATOM 759 C CA . LEU A 1 90 ? 7.636 -2.332 -2.085 1.00 95.38 90 LEU A CA 1
ATOM 760 C C . LEU A 1 90 ? 8.071 -3.196 -3.276 1.00 95.38 90 LEU A C 1
ATOM 762 O O . LEU A 1 90 ? 8.172 -4.416 -3.116 1.00 95.38 90 LEU A O 1
ATOM 766 N N . PRO A 1 91 ? 8.336 -2.614 -4.458 1.00 95.38 91 PRO A N 1
ATOM 767 C CA . PRO A 1 91 ? 8.973 -3.328 -5.549 1.00 95.38 91 PRO A CA 1
ATOM 768 C C . PRO A 1 91 ? 10.414 -3.629 -5.148 1.00 95.38 91 PRO A C 1
ATOM 770 O O . PRO A 1 91 ? 11.189 -2.713 -4.902 1.00 95.38 91 PRO A O 1
ATOM 773 N N . MET A 1 92 ? 10.770 -4.900 -5.063 1.00 95.62 92 MET A N 1
ATOM 774 C CA . MET A 1 92 ? 12.100 -5.341 -4.672 1.00 95.62 92 MET A CA 1
ATOM 775 C C . MET A 1 92 ? 12.828 -5.805 -5.925 1.00 95.62 92 MET A C 1
ATOM 777 O O . MET A 1 92 ? 12.463 -6.818 -6.517 1.00 95.62 92 MET A O 1
ATOM 781 N N . PHE A 1 93 ? 13.859 -5.065 -6.326 1.00 94.81 93 PHE A N 1
ATOM 782 C CA . PHE A 1 93 ? 14.785 -5.498 -7.365 1.00 94.81 93 PHE A CA 1
ATOM 783 C C . PHE A 1 93 ? 16.071 -5.986 -6.733 1.00 94.81 93 PHE A C 1
ATOM 785 O O . PHE A 1 93 ? 16.642 -5.308 -5.880 1.00 94.81 93 PHE A O 1
ATOM 792 N N . LYS A 1 94 ? 16.550 -7.140 -7.177 1.00 93.44 94 LYS A N 1
ATOM 793 C CA . LYS A 1 94 ? 17.798 -7.730 -6.713 1.00 93.44 94 LYS A CA 1
ATOM 794 C C . LYS A 1 94 ? 18.686 -8.071 -7.907 1.00 93.44 94 LYS A C 1
ATOM 796 O O . LYS A 1 94 ? 18.240 -8.695 -8.870 1.00 93.44 94 LYS A O 1
ATOM 801 N N . ASN A 1 95 ? 19.941 -7.629 -7.846 1.00 85.69 95 ASN A N 1
ATOM 802 C CA . ASN A 1 95 ? 21.012 -8.148 -8.699 1.00 85.69 95 ASN A CA 1
ATOM 803 C C . ASN A 1 95 ? 21.681 -9.350 -7.997 1.00 85.69 95 ASN A C 1
ATOM 805 O O . ASN A 1 95 ? 21.233 -9.779 -6.938 1.00 85.69 95 ASN A O 1
ATOM 809 N N . GLU A 1 96 ? 22.757 -9.908 -8.550 1.00 78.94 96 GLU A N 1
ATOM 810 C CA . GLU A 1 96 ? 23.424 -11.089 -7.970 1.00 78.94 96 GLU A CA 1
ATOM 811 C C . GLU A 1 96 ? 23.844 -10.930 -6.492 1.00 78.94 96 GLU A C 1
ATOM 813 O O . GLU A 1 96 ? 23.963 -11.927 -5.782 1.00 78.94 96 GLU A O 1
ATOM 818 N N . ILE A 1 97 ? 24.034 -9.698 -6.003 1.00 78.31 97 ILE A N 1
ATOM 819 C CA . ILE A 1 97 ? 24.688 -9.417 -4.718 1.00 78.31 97 ILE A CA 1
ATOM 820 C C . ILE A 1 97 ? 23.760 -8.674 -3.744 1.00 78.31 97 ILE A C 1
ATOM 822 O O . ILE A 1 97 ? 23.757 -8.979 -2.551 1.00 78.31 97 ILE A O 1
ATOM 826 N N . THR A 1 98 ? 22.957 -7.713 -4.209 1.00 89.50 98 THR A N 1
ATOM 827 C CA . THR A 1 98 ? 22.209 -6.791 -3.341 1.00 89.50 98 THR A CA 1
ATOM 828 C C . THR A 1 98 ? 20.839 -6.395 -3.892 1.00 89.50 98 THR A C 1
ATOM 830 O O . THR A 1 98 ? 20.558 -6.489 -5.091 1.00 89.50 98 THR A O 1
ATOM 833 N N . TYR A 1 99 ? 19.979 -5.912 -2.989 1.00 93.56 99 TYR A N 1
ATOM 834 C CA . TYR A 1 99 ? 18.778 -5.174 -3.372 1.00 93.56 99 TYR A CA 1
ATOM 835 C C . TYR A 1 99 ? 19.148 -3.789 -3.906 1.00 93.56 99 TYR A C 1
ATOM 837 O O . TYR A 1 99 ? 20.070 -3.142 -3.408 1.00 93.56 99 TYR A O 1
ATOM 845 N N . ILE A 1 100 ? 18.409 -3.343 -4.914 1.00 94.19 100 ILE A N 1
ATOM 846 C CA . ILE A 1 100 ? 18.595 -2.065 -5.592 1.00 94.19 100 ILE A CA 1
ATOM 847 C C . ILE A 1 100 ? 17.601 -1.075 -5.008 1.00 94.19 100 ILE A C 1
ATOM 849 O O . ILE A 1 100 ? 16.403 -1.342 -4.998 1.00 94.19 100 ILE A O 1
ATOM 853 N N . GLU A 1 101 ? 18.094 0.067 -4.545 1.00 94.12 101 GLU A N 1
ATOM 854 C CA . GLU A 1 101 ? 17.247 1.145 -4.042 1.00 94.12 101 GLU A CA 1
ATOM 855 C C . GLU A 1 101 ? 16.593 1.928 -5.180 1.00 94.12 101 GLU A C 1
ATOM 857 O O . GLU A 1 101 ? 17.181 2.141 -6.246 1.00 94.12 101 GLU A O 1
ATOM 862 N N . GLY A 1 102 ? 15.361 2.367 -4.941 1.00 90.62 102 GLY A N 1
ATOM 863 C CA . GLY A 1 102 ? 14.661 3.284 -5.825 1.00 90.62 102 GLY A CA 1
ATOM 864 C C . GLY A 1 102 ? 14.982 4.734 -5.469 1.00 90.62 102 GLY A C 1
ATOM 865 O O . GLY A 1 102 ? 15.231 5.077 -4.314 1.00 90.62 102 GLY A O 1
ATOM 866 N N . SER A 1 103 ? 14.940 5.614 -6.460 1.00 89.19 103 SER A N 1
ATOM 867 C CA . SER A 1 103 ? 15.210 7.042 -6.330 1.00 89.19 103 SER A CA 1
ATOM 868 C C . SER A 1 103 ? 13.968 7.876 -6.636 1.00 89.19 103 SER A C 1
ATOM 870 O O . SER A 1 103 ? 13.155 7.539 -7.499 1.00 89.19 103 SER A O 1
ATOM 872 N N . GLY A 1 104 ? 13.817 8.992 -5.920 1.00 86.12 104 GLY A N 1
ATOM 873 C CA . GLY A 1 104 ? 12.827 10.014 -6.248 1.00 86.12 104 GLY A CA 1
ATOM 874 C C . GLY A 1 104 ? 13.324 10.896 -7.392 1.00 86.12 104 GLY A C 1
ATOM 875 O O . GLY A 1 104 ? 14.392 11.497 -7.301 1.00 86.12 104 GLY A O 1
ATOM 876 N N . ILE A 1 105 ? 12.529 11.014 -8.449 1.00 79.12 105 ILE A N 1
ATOM 877 C CA . ILE A 1 105 ? 12.738 11.964 -9.538 1.00 79.12 105 ILE A CA 1
ATOM 878 C C . ILE A 1 105 ? 11.792 13.137 -9.320 1.00 79.12 105 ILE A C 1
ATOM 880 O O . ILE A 1 105 ? 10.574 12.972 -9.275 1.00 79.12 105 ILE A O 1
ATOM 884 N N . ASN A 1 106 ? 12.353 14.339 -9.251 1.00 76.56 106 ASN A N 1
ATOM 885 C CA . ASN A 1 106 ? 11.590 15.568 -9.391 1.00 76.56 106 ASN A CA 1
ATOM 886 C C . ASN A 1 106 ? 11.859 16.128 -10.783 1.00 76.56 106 ASN A C 1
ATOM 888 O O . ASN A 1 106 ? 12.994 16.451 -11.118 1.00 76.56 106 ASN A O 1
ATOM 892 N N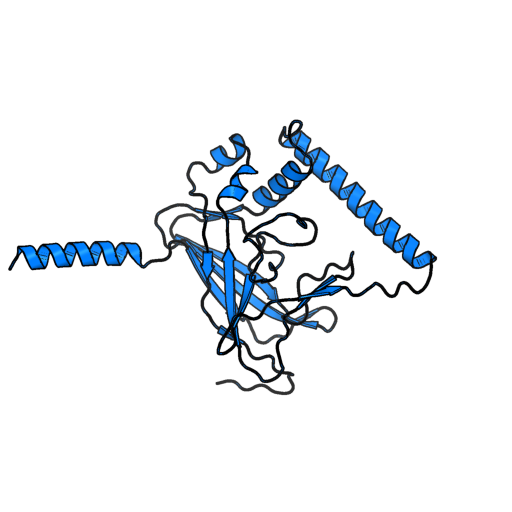 . TYR A 1 107 ? 10.809 16.268 -11.579 1.00 68.19 107 TYR A N 1
ATOM 893 C CA . TYR A 1 107 ? 10.794 17.127 -12.746 1.00 68.19 107 TYR A CA 1
ATOM 894 C C . TYR A 1 107 ? 10.471 18.524 -12.224 1.00 68.19 107 TYR A C 1
ATOM 896 O O . TYR A 1 107 ? 9.292 18.808 -11.980 1.00 68.19 107 TYR A O 1
ATOM 904 N N . PRO A 1 108 ? 11.470 19.398 -11.984 1.00 57.56 108 PRO A N 1
ATOM 905 C CA . PRO A 1 108 ? 11.168 20.791 -11.711 1.00 57.56 108 PRO A CA 1
ATOM 906 C C . PRO A 1 108 ? 10.291 21.249 -12.867 1.00 57.56 108 PRO A C 1
ATOM 908 O O . PRO A 1 108 ? 10.719 21.205 -14.020 1.00 57.56 108 PRO A O 1
ATOM 911 N N . HIS A 1 109 ? 9.023 21.566 -12.586 1.00 57.44 109 HIS A N 1
ATOM 912 C CA . HIS A 1 109 ? 8.126 22.029 -13.633 1.00 57.44 109 HIS A CA 1
ATOM 913 C C . HIS A 1 109 ? 8.851 23.171 -14.333 1.00 57.44 109 HIS A C 1
ATOM 915 O O . HIS A 1 109 ? 9.219 24.147 -13.677 1.00 57.44 109 HIS A O 1
ATOM 921 N N . LEU A 1 110 ? 9.095 23.005 -15.634 1.00 52.56 110 LEU A N 1
ATOM 922 C CA . LEU A 1 110 ? 9.682 23.995 -16.534 1.00 52.56 110 LEU A CA 1
ATOM 923 C C . LEU A 1 110 ? 8.688 25.153 -16.682 1.00 52.56 110 LEU A C 1
ATOM 925 O O . LEU A 1 110 ? 8.069 25.361 -17.721 1.00 52.56 110 LEU A O 1
ATOM 929 N N . VAL A 1 111 ? 8.424 25.847 -15.580 1.00 59.88 111 VAL A N 1
ATOM 930 C CA . VAL A 1 111 ? 7.521 26.979 -15.514 1.00 59.88 111 VAL A CA 1
ATOM 931 C C . VAL A 1 111 ? 8.335 28.176 -15.954 1.00 59.88 111 VAL A C 1
ATOM 933 O O . VAL A 1 111 ? 8.899 28.915 -15.151 1.00 59.88 111 VAL A O 1
ATOM 936 N N . ASN A 1 112 ? 8.409 28.344 -17.267 1.00 63.53 112 ASN A N 1
ATOM 937 C CA . ASN A 1 112 ? 9.264 29.345 -17.891 1.00 63.53 112 ASN A CA 1
ATOM 938 C C . ASN A 1 112 ? 8.725 30.778 -17.707 1.00 63.53 112 ASN A C 1
ATOM 940 O O . ASN A 1 112 ? 9.371 31.736 -18.124 1.00 63.53 112 ASN A O 1
ATOM 944 N N . ASN A 1 113 ? 7.548 30.965 -17.082 1.00 78.50 113 ASN A N 1
ATOM 945 C CA . ASN A 1 113 ? 6.999 32.292 -16.797 1.00 78.50 113 ASN A CA 1
ATOM 946 C C . ASN A 1 113 ? 6.158 32.385 -15.503 1.00 78.50 113 ASN A C 1
ATOM 948 O O . ASN A 1 113 ? 5.514 31.438 -15.046 1.00 78.50 113 ASN A O 1
ATOM 952 N N . LYS A 1 114 ? 6.087 33.601 -14.939 1.00 82.31 114 LYS A N 1
ATOM 953 C CA . LYS A 1 114 ? 5.342 33.917 -13.700 1.00 82.31 114 LYS A CA 1
ATOM 954 C C . LYS A 1 114 ? 3.844 33.568 -13.762 1.00 82.31 114 LYS A C 1
ATOM 956 O O . LYS A 1 114 ? 3.233 33.284 -12.730 1.00 82.31 114 LYS A O 1
ATOM 961 N N . ARG A 1 115 ? 3.223 33.606 -14.948 1.00 83.00 115 ARG A N 1
ATOM 962 C CA . ARG A 1 115 ? 1.780 33.358 -15.120 1.00 83.00 115 ARG A CA 1
ATOM 963 C C . ARG A 1 115 ? 1.444 31.883 -14.922 1.00 83.00 115 ARG A C 1
ATOM 965 O O . ARG A 1 115 ? 0.453 31.565 -14.264 1.00 83.00 115 ARG A O 1
ATOM 972 N N . GLU A 1 116 ? 2.254 30.992 -15.471 1.00 80.62 116 GLU A N 1
ATOM 973 C CA . GLU A 1 116 ? 2.126 29.548 -15.282 1.00 80.62 116 GLU A CA 1
ATOM 974 C C . GLU A 1 116 ? 2.401 29.146 -13.835 1.00 80.62 116 GLU A C 1
ATOM 976 O O . GLU A 1 116 ? 1.635 28.357 -13.279 1.00 80.62 116 GLU A O 1
ATOM 981 N N . LEU A 1 117 ? 3.374 29.787 -13.177 1.00 81.75 117 LEU A N 1
ATOM 982 C CA . LEU A 1 117 ? 3.656 29.551 -11.759 1.00 81.75 117 LEU A CA 1
ATOM 983 C C . LEU A 1 117 ? 2.437 29.869 -10.897 1.00 81.75 117 LEU A C 1
ATOM 985 O O . LEU A 1 117 ? 2.026 29.059 -10.068 1.00 81.75 117 LEU A O 1
ATOM 989 N N . LYS A 1 118 ? 1.790 31.012 -11.152 1.00 85.56 118 LYS A N 1
ATOM 990 C CA . LYS A 1 118 ? 0.563 31.407 -10.450 1.00 85.56 118 LYS A CA 1
ATOM 991 C C . LYS A 1 118 ? -0.583 30.418 -10.689 1.00 85.56 118 LYS A C 1
ATOM 993 O O . LYS A 1 118 ? -1.298 30.069 -9.752 1.00 85.56 118 LYS A O 1
ATOM 998 N N . LYS A 1 119 ? -0.769 29.933 -11.925 1.00 84.94 119 LYS A N 1
ATOM 999 C CA . LYS A 1 119 ? -1.783 28.902 -12.234 1.00 84.94 119 LYS A CA 1
ATOM 1000 C C . LYS A 1 119 ? -1.515 27.608 -11.464 1.00 84.94 119 LYS A C 1
ATOM 1002 O O . LYS A 1 119 ? -2.442 27.027 -10.900 1.00 84.94 119 LYS A O 1
ATOM 1007 N N . TYR A 1 120 ? -0.261 27.179 -11.428 1.00 82.56 120 TYR A N 1
ATOM 1008 C CA . TYR A 1 120 ? 0.169 25.976 -10.731 1.00 82.56 120 TYR A CA 1
ATOM 1009 C C . TYR A 1 120 ? -0.017 26.091 -9.208 1.00 82.56 120 TYR A C 1
ATOM 1011 O O . TYR A 1 120 ? -0.666 25.239 -8.600 1.00 82.56 120 TYR A O 1
ATOM 1019 N N . GLN A 1 121 ? 0.419 27.198 -8.602 1.00 85.75 121 GLN A N 1
ATOM 1020 C CA . GLN A 1 121 ? 0.197 27.491 -7.181 1.00 85.75 121 GLN A CA 1
ATOM 1021 C C . GLN A 1 121 ? -1.294 27.512 -6.824 1.00 85.75 121 GLN A C 1
ATOM 1023 O O . GLN A 1 121 ? -1.705 26.910 -5.835 1.00 85.75 121 GLN A O 1
ATOM 1028 N N . ASN A 1 122 ? -2.134 28.130 -7.659 1.00 89.25 122 ASN A N 1
ATOM 1029 C CA . ASN A 1 122 ? -3.583 28.130 -7.454 1.00 89.25 122 ASN A CA 1
ATOM 1030 C C . ASN A 1 122 ? -4.172 26.713 -7.474 1.00 89.25 122 ASN A C 1
ATOM 1032 O O . ASN A 1 122 ? -5.073 26.408 -6.691 1.00 89.25 122 ASN A O 1
ATOM 1036 N N . LYS A 1 123 ? -3.659 25.833 -8.342 1.00 88.25 123 LYS A N 1
ATOM 1037 C CA . LYS A 1 123 ? -4.077 24.429 -8.400 1.00 88.25 123 LYS A CA 1
ATOM 1038 C C . LYS A 1 123 ? -3.705 23.682 -7.117 1.00 88.25 123 LYS A C 1
ATOM 1040 O O . LYS A 1 123 ? -4.564 22.997 -6.563 1.00 88.25 123 LYS A O 1
ATOM 1045 N N . ILE A 1 124 ? -2.481 23.865 -6.616 1.00 86.75 124 ILE A N 1
ATOM 1046 C CA . ILE A 1 124 ? -2.033 23.296 -5.334 1.00 86.75 124 ILE A CA 1
ATOM 1047 C C . ILE A 1 124 ? -2.898 23.816 -4.183 1.00 86.75 124 ILE A C 1
ATOM 1049 O O . ILE A 1 124 ? -3.407 23.030 -3.387 1.00 86.75 124 ILE A O 1
ATOM 1053 N N . ASN A 1 125 ? -3.131 25.126 -4.113 1.00 91.00 125 ASN A N 1
ATOM 1054 C CA . ASN A 1 125 ? -3.926 25.732 -3.046 1.00 91.00 125 ASN A CA 1
ATOM 1055 C C . ASN A 1 125 ? -5.374 25.228 -3.059 1.00 91.00 125 ASN A C 1
ATOM 1057 O O . ASN A 1 125 ? -5.937 24.924 -2.007 1.00 91.00 125 ASN A O 1
ATOM 1061 N N . ARG A 1 126 ? -5.972 25.070 -4.247 1.00 92.81 126 ARG A N 1
ATOM 1062 C CA . ARG A 1 126 ? -7.313 24.493 -4.394 1.00 92.81 126 ARG A CA 1
ATOM 1063 C C . ARG A 1 126 ? -7.355 23.031 -3.952 1.00 92.81 126 ARG A C 1
ATOM 1065 O O . ARG A 1 126 ? -8.299 22.647 -3.267 1.00 92.81 126 ARG A O 1
ATOM 1072 N N . TYR A 1 127 ? -6.341 22.240 -4.307 1.00 90.25 127 TYR A N 1
ATOM 1073 C CA . TYR A 1 127 ? -6.206 20.857 -3.846 1.00 90.25 127 TYR A CA 1
ATOM 1074 C C . TYR A 1 127 ? -6.144 20.787 -2.315 1.00 90.25 127 TYR A C 1
ATOM 1076 O O . TYR A 1 127 ? -6.989 20.134 -1.706 1.00 90.25 127 TYR A O 1
ATOM 1084 N N . LYS A 1 128 ? -5.237 21.551 -1.690 1.00 90.88 128 LYS A N 1
ATOM 1085 C CA . LYS A 1 128 ? -5.084 21.615 -0.227 1.00 90.88 128 LYS A CA 1
ATOM 1086 C C . LYS A 1 128 ? -6.375 22.043 0.475 1.00 90.88 128 LYS A C 1
ATOM 1088 O O . LYS A 1 128 ? -6.774 21.426 1.460 1.00 90.88 128 LYS A O 1
ATOM 1093 N N . LYS A 1 129 ? -7.076 23.053 -0.055 1.00 94.75 129 LYS A N 1
ATOM 1094 C CA . LYS A 1 129 ? -8.368 23.505 0.489 1.00 94.75 129 LYS A CA 1
ATOM 1095 C C . LYS A 1 129 ? -9.422 22.398 0.428 1.00 94.75 129 LYS A C 1
ATOM 1097 O O . LYS A 1 129 ? -10.084 22.132 1.427 1.00 94.75 129 LYS A O 1
ATOM 1102 N N . ASN A 1 130 ? -9.560 21.734 -0.718 1.00 94.25 130 ASN A N 1
ATOM 1103 C CA . ASN A 1 130 ? -10.516 20.639 -0.886 1.00 94.25 130 ASN A CA 1
ATOM 1104 C C . ASN A 1 130 ? -10.190 19.449 0.024 1.00 94.25 130 ASN A C 1
ATOM 1106 O O . ASN A 1 130 ? -11.104 18.896 0.633 1.00 94.25 130 ASN A O 1
ATOM 1110 N N . LYS A 1 131 ? -8.907 19.084 0.148 1.00 91.62 131 LYS A N 1
ATOM 1111 C CA . LYS A 1 131 ? -8.447 18.049 1.082 1.00 91.62 131 LYS A CA 1
ATOM 1112 C C . LYS A 1 131 ? -8.843 18.411 2.511 1.00 91.62 131 LYS A C 1
ATOM 1114 O O . LYS A 1 131 ? -9.508 17.622 3.169 1.00 91.62 131 LYS A O 1
ATOM 1119 N N . SER A 1 132 ? -8.536 19.631 2.955 1.00 94.44 132 SER A N 1
ATOM 1120 C CA . SER A 1 132 ? -8.873 20.077 4.310 1.00 94.44 132 SER A CA 1
ATOM 1121 C C . SER A 1 132 ? -10.379 20.049 4.584 1.00 94.44 132 SER A C 1
ATOM 1123 O O . SER A 1 132 ? -10.775 19.661 5.677 1.00 94.44 132 SER A O 1
ATOM 1125 N N . ILE A 1 133 ? -11.225 20.412 3.614 1.00 96.62 133 ILE A N 1
ATOM 1126 C CA . ILE A 1 133 ? -12.687 20.320 3.764 1.00 96.62 133 ILE A CA 1
ATOM 1127 C C . ILE A 1 133 ? -13.121 18.860 3.953 1.00 96.62 133 ILE A C 1
ATOM 1129 O O . ILE A 1 133 ? -13.895 18.568 4.866 1.00 96.62 133 ILE A O 1
ATOM 1133 N N . LYS A 1 134 ? -12.611 17.940 3.122 1.00 95.94 134 LYS A N 1
ATOM 1134 C CA . LYS A 1 134 ? -12.912 16.503 3.228 1.00 95.94 134 LYS A CA 1
ATOM 1135 C C . LYS A 1 134 ? -12.441 15.919 4.560 1.00 95.94 134 LYS A C 1
ATOM 1137 O O . LYS A 1 134 ? -13.205 15.201 5.196 1.00 95.94 134 LYS A O 1
ATOM 1142 N N . LEU A 1 135 ? -11.234 16.271 4.996 1.00 96.19 135 LEU A N 1
ATOM 1143 C CA . LEU A 1 135 ? -10.681 15.830 6.272 1.00 96.19 135 LEU A CA 1
ATOM 1144 C C . LEU A 1 135 ? -11.496 16.362 7.455 1.00 96.19 135 LEU A C 1
ATOM 1146 O O . LEU A 1 135 ? -11.834 15.607 8.354 1.00 96.19 135 LEU A O 1
ATOM 1150 N N . ASN A 1 136 ? -11.875 17.642 7.452 1.00 97.06 136 ASN A N 1
ATOM 1151 C CA . ASN A 1 136 ? -12.692 18.204 8.532 1.00 97.06 136 ASN A CA 1
ATOM 1152 C C . ASN A 1 136 ? -14.059 17.512 8.623 1.00 97.06 136 ASN A C 1
ATOM 1154 O O . ASN A 1 136 ? -14.559 17.278 9.722 1.00 97.06 136 ASN A O 1
ATOM 1158 N N . LYS A 1 137 ? -14.655 17.162 7.475 1.00 97.25 137 LYS A N 1
ATOM 1159 C CA . LYS A 1 137 ? -15.872 16.348 7.442 1.00 97.25 137 LYS A CA 1
ATOM 1160 C C . LYS A 1 137 ? -15.617 14.960 8.038 1.00 97.25 137 LYS A C 1
ATOM 1162 O O . LYS A 1 137 ? -16.346 14.564 8.937 1.00 97.25 137 LYS A O 1
ATOM 1167 N N . TRP A 1 138 ? -14.552 14.276 7.613 1.00 96.62 138 TRP A N 1
ATOM 1168 C CA . TRP A 1 138 ? -14.149 12.975 8.160 1.00 96.62 138 TRP A CA 1
ATOM 1169 C C . TRP A 1 138 ? -13.977 12.999 9.682 1.00 96.62 138 TRP A C 1
ATOM 1171 O O . TRP A 1 138 ? -14.517 12.139 10.375 1.00 96.62 138 TRP A O 1
ATOM 1181 N N . ILE A 1 139 ? -13.272 14.009 10.200 1.00 97.81 139 ILE A N 1
ATOM 1182 C CA . ILE A 1 139 ? -13.048 14.224 11.633 1.00 97.81 139 ILE A CA 1
ATOM 1183 C C . ILE A 1 139 ? -14.383 14.339 12.370 1.00 97.81 139 ILE A C 1
ATOM 1185 O O . ILE A 1 139 ? -14.574 13.697 13.402 1.00 97.81 139 ILE A O 1
ATOM 1189 N N . LYS A 1 140 ? -15.316 15.131 11.832 1.00 97.00 140 LYS A N 1
ATOM 1190 C CA . LYS A 1 140 ? -16.627 15.350 12.444 1.00 97.00 140 LYS A CA 1
ATOM 1191 C C . LYS A 1 140 ? -17.472 14.073 12.434 1.00 97.00 140 LYS A C 1
ATOM 1193 O O . LYS A 1 140 ? -18.011 13.702 13.474 1.00 97.00 140 LYS A O 1
ATOM 1198 N N . ASP A 1 141 ? -17.526 13.391 11.292 1.00 96.06 141 ASP A N 1
ATOM 1199 C CA . ASP A 1 141 ? -18.320 12.175 11.082 1.00 96.06 141 ASP A CA 1
ATOM 1200 C C . ASP A 1 141 ? -17.804 11.001 11.942 1.00 96.06 141 ASP A C 1
ATOM 1202 O O . ASP A 1 141 ? -18.596 10.203 12.438 1.00 96.06 141 ASP A O 1
ATOM 1206 N N . ASN A 1 142 ? -16.490 10.936 12.198 1.00 95.94 142 ASN A N 1
ATOM 1207 C CA . ASN A 1 142 ? -15.849 9.907 13.031 1.00 95.94 142 ASN A CA 1
ATOM 1208 C C . ASN A 1 142 ? -15.570 10.359 14.476 1.00 95.94 142 ASN A C 1
ATOM 1210 O O . ASN A 1 142 ? -14.887 9.655 15.216 1.00 95.94 142 ASN A O 1
ATOM 1214 N N . LYS A 1 143 ? -16.086 11.522 14.900 1.00 95.94 143 LYS A N 1
ATOM 1215 C CA . LYS A 1 143 ? -15.925 12.068 16.265 1.00 95.94 143 LYS A CA 1
ATOM 1216 C C . LYS A 1 143 ? -14.458 12.228 16.714 1.00 95.94 143 LYS A C 1
ATOM 1218 O O . LYS A 1 143 ? -14.153 12.165 17.902 1.00 95.94 143 LYS A O 1
ATOM 1223 N N . LEU A 1 144 ? -13.553 12.525 15.784 1.00 96.38 144 LEU A N 1
ATOM 1224 C CA . LEU A 1 144 ? -12.108 12.656 16.013 1.00 96.38 144 LEU A CA 1
ATOM 1225 C C . LEU A 1 144 ? -11.679 14.079 16.421 1.00 96.38 144 LEU A C 1
ATOM 1227 O O . LEU A 1 144 ? -10.532 14.463 16.241 1.00 96.38 144 LEU A O 1
ATOM 1231 N N . ASN A 1 145 ? -12.575 14.902 16.973 1.00 94.75 145 ASN A N 1
ATOM 1232 C CA . ASN A 1 145 ? -12.311 16.334 17.208 1.00 94.75 145 ASN A CA 1
ATOM 1233 C C . ASN A 1 145 ? -11.162 16.625 18.196 1.00 94.75 145 ASN A C 1
ATOM 1235 O O . ASN A 1 145 ? -10.716 17.765 18.289 1.00 94.75 145 ASN A O 1
ATOM 1239 N N . LYS A 1 146 ? -10.728 15.622 18.970 1.00 94.50 146 LYS A N 1
ATOM 1240 C CA . LYS A 1 146 ? -9.690 15.749 20.005 1.00 94.50 146 LYS A CA 1
ATOM 1241 C C . LYS A 1 146 ? -8.290 15.335 19.536 1.00 94.50 146 LYS A C 1
ATOM 1243 O O . LYS A 1 146 ? -7.344 15.509 20.296 1.00 94.50 146 LYS A O 1
ATOM 1248 N N . VAL A 1 147 ? -8.151 14.769 18.336 1.00 94.88 147 VAL A N 1
ATOM 1249 C CA . VAL A 1 147 ? -6.853 14.317 17.804 1.00 94.88 147 VAL A CA 1
ATOM 1250 C C . VAL A 1 147 ? -6.240 15.375 16.886 1.00 94.88 147 VAL A C 1
ATOM 1252 O O . VAL A 1 147 ? -6.931 16.280 16.410 1.00 94.88 147 VAL A O 1
ATOM 1255 N N . SER A 1 148 ? -4.934 15.278 16.631 1.00 95.38 148 SER A N 1
ATOM 1256 C CA . SER A 1 148 ? -4.278 16.159 15.662 1.00 95.38 148 SER A CA 1
ATOM 1257 C C . SER A 1 148 ? -4.806 15.899 14.245 1.00 95.38 148 SER A C 1
ATOM 1259 O O . SER A 1 148 ? -5.259 14.800 13.918 1.00 95.38 148 SER A O 1
ATOM 1261 N N . LYS A 1 149 ? -4.731 16.909 13.369 1.00 93.06 149 LYS A N 1
ATOM 1262 C CA . LYS A 1 149 ? -5.108 16.735 11.956 1.00 93.06 149 LYS A CA 1
ATOM 1263 C C . LYS A 1 149 ? -4.285 15.642 11.281 1.00 93.06 149 LYS A C 1
ATOM 1265 O O . LYS A 1 149 ? -4.854 14.845 10.555 1.00 93.06 149 LYS A O 1
ATOM 1270 N N . GLU A 1 150 ? -2.988 15.591 11.566 1.00 93.12 150 GLU A N 1
ATOM 1271 C CA . GLU A 1 150 ? -2.078 14.558 11.067 1.00 93.12 150 GLU A CA 1
ATOM 1272 C C . GLU A 1 150 ? -2.530 13.154 11.483 1.00 93.12 150 GLU A C 1
ATOM 1274 O O . GLU A 1 150 ? -2.692 12.282 10.635 1.00 93.12 150 GLU A O 1
ATOM 1279 N N . TRP A 1 151 ? -2.857 12.952 12.765 1.00 95.31 151 TRP A N 1
ATOM 1280 C CA . TRP A 1 151 ? -3.397 11.676 13.236 1.00 95.31 151 TRP A CA 1
ATOM 1281 C C . TRP A 1 151 ? -4.686 11.312 12.493 1.00 95.31 151 TRP A C 1
ATOM 1283 O O . TRP A 1 151 ? -4.862 10.167 12.087 1.00 95.31 151 TRP A O 1
ATOM 1293 N N . ALA A 1 152 ? -5.583 12.280 12.275 1.00 96.25 152 ALA A N 1
ATOM 1294 C CA . ALA A 1 152 ? -6.830 12.051 11.548 1.00 96.25 152 ALA A CA 1
ATOM 1295 C C . ALA A 1 152 ? -6.610 11.720 10.062 1.00 96.25 152 ALA A C 1
ATOM 1297 O O . ALA A 1 152 ? -7.379 10.938 9.504 1.00 96.25 152 ALA A O 1
ATOM 1298 N N . GLU A 1 153 ? -5.579 12.284 9.428 1.00 95.25 153 GLU A N 1
ATOM 1299 C CA . GLU A 1 153 ? -5.181 11.938 8.058 1.00 95.25 153 GLU A CA 1
ATOM 1300 C C . GLU A 1 153 ? -4.676 10.495 7.985 1.00 95.25 153 GLU A C 1
ATOM 1302 O O . GLU A 1 153 ? -5.140 9.734 7.135 1.00 95.25 153 GLU A O 1
ATOM 1307 N N . ILE A 1 154 ? -3.810 10.091 8.920 1.00 95.88 154 ILE A N 1
ATOM 1308 C CA . ILE A 1 154 ? -3.299 8.717 9.004 1.00 95.88 154 ILE A CA 1
ATOM 1309 C C . ILE A 1 154 ? -4.432 7.735 9.300 1.00 95.88 154 ILE A C 1
ATOM 1311 O O . ILE A 1 154 ? -4.543 6.712 8.631 1.00 95.88 154 ILE A O 1
ATOM 1315 N N . ASN A 1 155 ? -5.323 8.063 10.240 1.00 97.12 155 ASN A N 1
ATOM 1316 C CA . ASN A 1 155 ? -6.520 7.275 10.534 1.00 97.12 155 ASN A CA 1
ATOM 1317 C C . ASN A 1 155 ? -7.383 7.063 9.287 1.00 97.12 155 ASN A C 1
ATOM 1319 O O . ASN A 1 155 ? -7.768 5.934 8.990 1.00 97.12 155 ASN A O 1
ATOM 1323 N N . GLN A 1 156 ? -7.683 8.147 8.562 1.00 96.31 156 GLN A N 1
ATOM 1324 C CA . GLN A 1 156 ? -8.503 8.090 7.358 1.00 96.31 156 GLN A CA 1
ATOM 1325 C C . GLN A 1 156 ? -7.870 7.180 6.306 1.00 96.31 156 GLN A C 1
ATOM 1327 O O . GLN A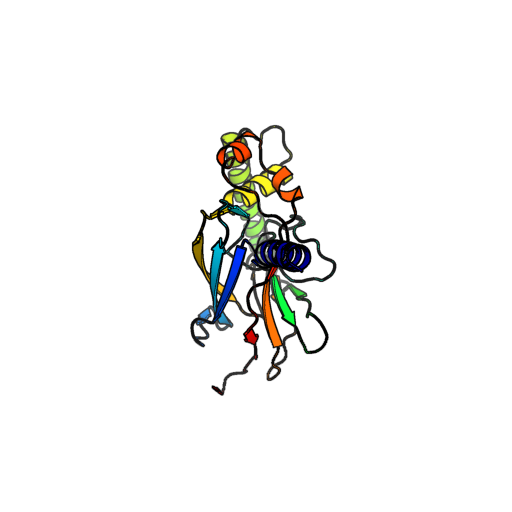 1 156 ? -8.544 6.301 5.769 1.00 96.31 156 GLN A O 1
ATOM 1332 N N . TYR A 1 157 ? -6.582 7.386 6.034 1.00 95.75 157 TYR A N 1
ATOM 1333 C CA . TYR A 1 157 ? -5.827 6.609 5.063 1.00 95.75 157 TYR A CA 1
ATOM 1334 C C . TYR A 1 157 ? -5.750 5.131 5.452 1.00 95.75 157 TYR A C 1
ATOM 1336 O O . TYR A 1 157 ? -6.102 4.270 4.646 1.00 95.75 157 TYR A O 1
ATOM 1344 N N . LEU A 1 158 ? -5.376 4.833 6.698 1.00 96.25 158 LEU A N 1
ATOM 1345 C CA . LEU A 1 158 ? -5.287 3.472 7.212 1.00 96.25 158 LEU A CA 1
ATOM 1346 C C . LEU A 1 158 ? -6.629 2.750 7.092 1.00 96.25 158 LEU A C 1
ATOM 1348 O O . LEU A 1 158 ? -6.683 1.679 6.498 1.00 96.25 158 LEU A O 1
ATOM 1352 N N . LEU A 1 159 ? -7.712 3.353 7.596 1.00 96.44 159 LEU A N 1
ATOM 1353 C CA . LEU A 1 159 ? -9.039 2.738 7.588 1.00 96.44 159 LEU A CA 1
ATOM 1354 C C . LEU A 1 159 ? -9.551 2.486 6.163 1.00 96.44 159 LEU A C 1
ATOM 1356 O O . LEU A 1 159 ? -10.187 1.465 5.917 1.00 96.44 159 LEU A O 1
ATOM 1360 N N . SER A 1 160 ? -9.262 3.393 5.225 1.00 95.31 160 SER A N 1
ATOM 1361 C CA . SER A 1 160 ? -9.661 3.245 3.819 1.00 95.31 160 SER A CA 1
ATOM 1362 C C . SER A 1 160 ? -8.913 2.145 3.064 1.00 95.31 160 SER A C 1
ATOM 1364 O O . SER A 1 160 ? -9.396 1.698 2.028 1.00 95.31 160 SER A O 1
ATOM 1366 N N . ASN A 1 161 ? -7.772 1.698 3.593 1.00 96.50 161 ASN A N 1
ATOM 1367 C CA . ASN A 1 161 ? -6.905 0.698 2.976 1.00 96.50 161 ASN A CA 1
ATOM 1368 C C . ASN A 1 161 ? -6.904 -0.638 3.737 1.00 96.50 161 ASN A C 1
ATOM 1370 O O . ASN A 1 161 ? -6.044 -1.480 3.498 1.00 96.50 161 ASN A O 1
ATOM 1374 N N . LEU A 1 162 ? -7.843 -0.867 4.662 1.00 97.56 162 LEU A N 1
ATOM 1375 C CA . LEU A 1 162 ? -7.953 -2.154 5.349 1.00 97.56 162 LEU A CA 1
ATOM 1376 C C . LEU A 1 162 ? -8.613 -3.207 4.450 1.00 97.56 162 LEU A C 1
ATOM 1378 O O . LEU A 1 162 ? -9.824 -3.197 4.229 1.00 97.56 162 LEU A O 1
ATOM 1382 N N . LEU A 1 163 ? -7.820 -4.171 3.995 1.00 97.62 163 LEU A N 1
ATOM 1383 C CA . LEU A 1 163 ? -8.286 -5.393 3.356 1.00 97.62 163 LEU A CA 1
ATOM 1384 C C . LEU A 1 163 ? -8.605 -6.440 4.426 1.00 97.62 163 LEU A C 1
ATOM 1386 O O . LEU A 1 163 ? -7.731 -6.836 5.194 1.00 97.62 163 LEU A O 1
ATOM 1390 N N . THR A 1 164 ? -9.841 -6.931 4.447 1.00 97.75 164 THR A N 1
ATOM 1391 C CA . THR A 1 164 ? -10.232 -8.078 5.279 1.00 97.75 164 THR A CA 1
ATOM 1392 C C . THR A 1 164 ? -10.153 -9.366 4.462 1.00 97.75 164 THR A C 1
ATOM 1394 O O . THR A 1 164 ? -10.647 -9.432 3.338 1.00 97.75 164 THR A O 1
ATOM 1397 N N . LEU A 1 165 ? -9.522 -10.395 5.023 1.00 97.44 165 LEU A N 1
ATOM 1398 C CA . LEU A 1 165 ? -9.396 -11.724 4.431 1.00 97.44 165 LEU A CA 1
ATOM 1399 C C . LEU A 1 165 ? -9.890 -12.769 5.427 1.00 97.44 165 LEU A C 1
ATOM 1401 O O . LEU A 1 165 ? -9.296 -12.967 6.489 1.00 97.44 165 LEU A O 1
ATOM 1405 N N . ASN A 1 166 ? -10.967 -13.469 5.079 1.00 97.56 166 ASN A N 1
ATOM 1406 C CA . ASN A 1 166 ? -11.375 -14.660 5.815 1.00 97.56 166 ASN A CA 1
ATOM 1407 C C . ASN A 1 166 ? -10.368 -15.799 5.616 1.00 97.56 166 ASN A C 1
ATOM 1409 O O . ASN A 1 166 ? -9.498 -15.728 4.746 1.00 97.56 166 ASN A O 1
ATOM 1413 N N . SER A 1 167 ? -10.489 -16.841 6.439 1.00 96.00 167 SER A N 1
ATOM 1414 C CA . SER A 1 167 ? -9.760 -18.103 6.264 1.00 96.00 167 SER A CA 1
ATOM 1415 C C . SER A 1 167 ? -9.860 -18.582 4.817 1.00 96.00 167 SER A C 1
ATOM 1417 O O . SER A 1 167 ? -10.952 -18.551 4.249 1.00 96.00 167 SER A O 1
ATOM 1419 N N . GLU A 1 168 ? -8.735 -18.998 4.232 1.00 95.06 168 GLU A N 1
ATOM 1420 C CA . GLU A 1 168 ? -8.630 -19.548 2.865 1.00 95.06 168 GLU A CA 1
ATOM 1421 C C . GLU A 1 168 ? -9.068 -18.589 1.741 1.00 95.06 168 GLU A C 1
ATOM 1423 O O . GLU A 1 168 ? -9.061 -18.933 0.556 1.00 95.06 168 GLU A O 1
ATOM 1428 N N . GLN A 1 169 ? -9.415 -17.344 2.081 1.00 97.81 169 GLN A N 1
ATOM 1429 C CA . GLN A 1 169 ? -9.865 -16.363 1.112 1.00 97.81 169 GLN A CA 1
ATOM 1430 C C . GLN A 1 169 ? -8.684 -15.821 0.310 1.00 97.81 169 GLN A C 1
ATOM 1432 O O . GLN A 1 169 ? -7.622 -15.487 0.841 1.00 97.81 169 GLN A O 1
ATOM 1437 N N . SER A 1 170 ? -8.913 -15.672 -0.993 1.00 97.81 170 SER A N 1
ATOM 1438 C CA . SER A 1 170 ? -8.021 -14.952 -1.891 1.00 97.81 170 SER A CA 1
ATOM 1439 C C . SER A 1 170 ? -8.621 -13.610 -2.302 1.00 97.81 170 SER A C 1
ATOM 1441 O O . SER A 1 170 ? -9.818 -13.509 -2.567 1.00 97.81 170 SER A O 1
ATOM 1443 N N . PHE A 1 171 ? -7.771 -12.599 -2.422 1.00 98.00 171 PHE A N 1
ATOM 1444 C CA . PHE A 1 171 ? -8.061 -11.325 -3.069 1.00 98.00 171 PHE A CA 1
ATOM 1445 C C . PHE A 1 171 ? -7.084 -11.138 -4.228 1.00 98.00 171 PHE A C 1
ATOM 1447 O O . PHE A 1 171 ? -5.913 -11.509 -4.126 1.00 98.00 171 PHE A O 1
ATOM 1454 N N . SER A 1 172 ? -7.548 -10.615 -5.357 1.00 97.56 172 SER A N 1
ATOM 1455 C CA . SER A 1 172 ? -6.692 -10.371 -6.518 1.00 97.56 172 SER A CA 1
ATOM 1456 C C . SER A 1 172 ? -7.019 -9.034 -7.149 1.00 97.56 172 SER A C 1
ATOM 1458 O O . SER A 1 172 ? -8.184 -8.650 -7.225 1.00 97.56 172 SER A O 1
ATOM 1460 N N . PHE A 1 173 ? -5.985 -8.332 -7.590 1.00 96.19 173 PHE A N 1
ATOM 1461 C CA . PHE A 1 173 ? -6.108 -7.040 -8.245 1.00 96.19 173 PHE A CA 1
ATOM 1462 C C . PHE A 1 173 ? -4.966 -6.842 -9.239 1.00 96.19 173 PHE A C 1
ATOM 1464 O O . PHE A 1 173 ? -3.937 -7.520 -9.186 1.00 96.19 173 PHE A O 1
ATOM 1471 N N . GLU A 1 174 ? -5.173 -5.907 -10.156 1.00 93.81 174 GLU A N 1
ATOM 1472 C CA . GLU A 1 174 ? -4.206 -5.559 -11.186 1.00 93.81 174 GLU A CA 1
ATOM 1473 C C . GLU A 1 174 ? -3.618 -4.180 -10.893 1.00 93.81 174 GLU A C 1
ATOM 1475 O O . GLU A 1 174 ? -4.349 -3.247 -10.555 1.00 93.81 174 GLU A O 1
ATOM 1480 N N . ILE A 1 175 ? -2.306 -4.038 -11.057 1.00 91.25 175 ILE A N 1
ATOM 1481 C CA . ILE A 1 175 ? -1.609 -2.759 -10.929 1.00 91.25 175 ILE A CA 1
ATOM 1482 C C . ILE A 1 175 ? -0.607 -2.588 -12.071 1.00 91.25 175 ILE A C 1
ATOM 1484 O O . ILE A 1 175 ? 0.042 -3.538 -12.508 1.00 91.25 175 ILE A O 1
ATOM 1488 N N . TYR A 1 176 ? -0.489 -1.361 -12.574 1.00 88.94 176 TYR A N 1
ATOM 1489 C CA . TYR A 1 176 ? 0.464 -1.029 -13.628 1.00 88.94 176 TYR A CA 1
ATOM 1490 C C . TYR A 1 176 ? 1.759 -0.508 -13.023 1.00 88.94 176 TYR A C 1
ATOM 1492 O O . TYR A 1 176 ? 1.748 0.448 -12.247 1.00 88.94 176 TYR A O 1
ATOM 1500 N N . PHE A 1 177 ? 2.876 -1.089 -13.440 1.00 89.25 177 PHE A N 1
ATOM 1501 C CA . PHE A 1 177 ? 4.197 -0.760 -12.938 1.00 89.25 177 PHE A CA 1
ATOM 1502 C C . PHE A 1 177 ? 5.154 -0.437 -14.082 1.00 89.25 177 PHE A C 1
ATOM 1504 O O . PHE A 1 177 ? 5.221 -1.156 -15.074 1.00 89.25 177 PHE A O 1
ATOM 1511 N N . ASN A 1 178 ? 5.912 0.645 -13.954 1.00 89.00 178 ASN A N 1
ATOM 1512 C CA . ASN A 1 178 ? 7.053 0.931 -14.814 1.00 89.00 178 ASN A CA 1
ATOM 1513 C C . ASN A 1 178 ? 8.237 1.237 -13.891 1.00 89.00 178 ASN A C 1
ATOM 1515 O O . ASN A 1 178 ? 8.179 2.237 -13.174 1.00 89.00 178 ASN A O 1
ATOM 1519 N N . PRO A 1 179 ? 9.300 0.412 -13.885 1.00 89.31 179 PRO A N 1
ATOM 1520 C CA . PRO A 1 179 ? 10.425 0.623 -12.982 1.00 89.31 179 PRO A CA 1
ATOM 1521 C C . PRO A 1 179 ? 11.180 1.917 -13.281 1.00 89.31 179 PRO A C 1
ATOM 1523 O O . PRO A 1 179 ? 11.827 2.439 -12.386 1.00 89.31 179 PRO A O 1
ATOM 1526 N N . LEU A 1 180 ? 11.079 2.472 -14.491 1.00 88.12 180 LEU A N 1
ATOM 1527 C CA . LEU A 1 180 ? 11.696 3.757 -14.825 1.00 88.12 180 LEU A CA 1
ATOM 1528 C C . LEU A 1 180 ? 10.880 4.951 -14.318 1.00 88.12 180 LEU A C 1
ATOM 1530 O O . LEU A 1 180 ? 11.416 6.051 -14.215 1.00 88.12 180 LEU A O 1
ATOM 1534 N N . GLN A 1 181 ? 9.588 4.752 -14.037 1.00 88.19 181 GLN A N 1
ATOM 1535 C CA . GLN A 1 181 ? 8.690 5.815 -13.600 1.00 88.19 181 GLN A CA 1
ATOM 1536 C C . GLN A 1 181 ? 7.394 5.254 -12.992 1.00 88.19 181 GLN A C 1
ATOM 1538 O O . GLN A 1 181 ? 6.484 4.831 -13.708 1.00 88.19 181 GLN A O 1
ATOM 1543 N N . TYR A 1 182 ? 7.252 5.324 -11.671 1.00 88.31 182 TYR A N 1
ATOM 1544 C CA . TYR A 1 182 ? 6.021 4.955 -10.959 1.00 88.31 182 TYR A CA 1
ATOM 1545 C C . TYR A 1 182 ? 5.598 6.018 -9.938 1.00 88.31 182 TYR A C 1
ATOM 1547 O O . TYR A 1 182 ? 6.350 6.940 -9.619 1.00 88.31 182 TYR A O 1
ATOM 1555 N N . ASN A 1 183 ? 4.338 5.933 -9.493 1.00 88.12 183 ASN A N 1
ATOM 1556 C CA . ASN A 1 183 ? 3.651 6.925 -8.651 1.00 88.12 183 ASN A CA 1
ATOM 1557 C C . ASN A 1 183 ? 3.781 8.373 -9.145 1.00 88.12 183 ASN A C 1
ATOM 1559 O O . ASN A 1 183 ? 4.036 9.287 -8.364 1.00 88.12 183 ASN A O 1
ATOM 1563 N N . TYR A 1 184 ? 3.627 8.607 -10.450 1.00 85.19 184 TYR A N 1
ATOM 1564 C CA . TYR A 1 184 ? 3.756 9.961 -10.982 1.00 85.19 184 TYR A CA 1
ATOM 1565 C C . TYR A 1 184 ? 2.679 10.902 -10.419 1.00 85.19 184 TYR A C 1
ATOM 1567 O O . TYR A 1 184 ? 1.495 10.819 -10.768 1.00 85.19 184 TYR A O 1
ATOM 1575 N N . VAL A 1 185 ? 3.100 11.871 -9.609 1.00 80.69 185 VAL A N 1
ATOM 1576 C CA . VAL A 1 185 ? 2.228 12.899 -9.053 1.00 80.69 185 VAL A CA 1
ATOM 1577 C C . VAL A 1 185 ? 2.268 14.124 -9.957 1.00 80.69 185 VAL A C 1
ATOM 1579 O O . VAL A 1 185 ? 3.068 15.042 -9.779 1.00 80.69 185 VAL A O 1
ATOM 1582 N N . LYS A 1 186 ? 1.328 14.199 -10.910 1.00 77.81 186 LYS A N 1
ATOM 1583 C CA . LYS A 1 186 ? 1.202 15.333 -11.856 1.00 77.81 186 LYS A CA 1
ATOM 1584 C C . LYS A 1 186 ? 1.162 16.698 -11.165 1.00 77.81 186 LYS A C 1
ATOM 1586 O O . LYS A 1 186 ? 1.559 17.699 -11.755 1.00 77.81 186 LYS A O 1
ATOM 1591 N N . LEU A 1 187 ? 0.617 16.756 -9.948 1.00 75.94 187 LEU A N 1
ATOM 1592 C CA . LEU A 1 187 ? 0.537 17.999 -9.190 1.00 75.94 187 LEU A CA 1
ATOM 1593 C C . LEU A 1 187 ? 1.909 18.515 -8.759 1.00 75.94 187 LEU A C 1
ATOM 1595 O O . LEU A 1 187 ? 2.003 19.719 -8.633 1.00 75.94 187 LEU A O 1
ATOM 1599 N N . TYR A 1 188 ? 2.918 17.657 -8.576 1.00 72.62 188 TYR A N 1
ATOM 1600 C CA . TYR A 1 188 ? 4.268 18.025 -8.121 1.00 72.62 188 TYR A CA 1
ATOM 1601 C C . TYR A 1 188 ? 5.352 17.758 -9.155 1.00 72.62 188 TYR A C 1
ATOM 1603 O O . TYR A 1 188 ? 6.446 18.289 -9.024 1.00 72.62 188 TYR A O 1
ATOM 1611 N N . GLY A 1 189 ? 5.013 17.051 -10.237 1.00 76.00 189 GLY A N 1
ATOM 1612 C CA . GLY A 1 189 ? 5.997 16.667 -11.238 1.00 76.00 189 GLY A CA 1
ATOM 1613 C C . GLY A 1 189 ? 7.019 15.724 -10.622 1.00 76.00 189 GLY A C 1
ATOM 1614 O O . GLY A 1 189 ? 8.192 15.840 -10.922 1.00 76.00 189 GLY A O 1
ATOM 1615 N N . SER A 1 190 ? 6.592 14.836 -9.731 1.00 82.75 190 SER A N 1
ATOM 1616 C CA . SER A 1 190 ? 7.472 13.883 -9.063 1.00 82.75 190 SER A CA 1
ATOM 1617 C C . SER A 1 190 ? 7.067 12.452 -9.394 1.00 82.75 190 SER A C 1
ATOM 1619 O O . SER A 1 190 ? 5.899 12.178 -9.681 1.00 82.75 190 SER A O 1
ATOM 1621 N N . SER A 1 191 ? 8.035 11.548 -9.381 1.00 87.56 191 SER A N 1
ATOM 1622 C CA . SER A 1 191 ? 7.854 10.101 -9.514 1.00 87.56 191 SER A CA 1
ATOM 1623 C C . SER A 1 191 ? 8.999 9.372 -8.824 1.00 87.56 191 SER A C 1
ATOM 1625 O O . SER A 1 191 ? 9.957 9.997 -8.377 1.00 87.56 191 SER A O 1
ATOM 1627 N N . TYR A 1 192 ? 8.924 8.050 -8.782 1.00 90.38 192 TYR A N 1
ATOM 1628 C CA . TYR A 1 192 ? 10.033 7.195 -8.378 1.00 90.38 192 TYR A CA 1
ATOM 1629 C C . TYR A 1 192 ? 10.532 6.365 -9.555 1.00 90.38 192 TYR A C 1
ATOM 1631 O O . TYR A 1 192 ? 9.797 6.145 -10.522 1.00 90.38 192 TYR A O 1
ATOM 1639 N N . SER A 1 193 ? 11.777 5.913 -9.464 1.00 92.06 193 SER A N 1
ATOM 1640 C CA . SER A 1 193 ? 12.420 5.070 -10.467 1.00 92.06 193 SER A CA 1
ATOM 1641 C C . SER A 1 193 ? 13.452 4.146 -9.838 1.00 92.06 193 SER A C 1
ATOM 1643 O O . SER A 1 193 ? 14.064 4.502 -8.839 1.00 92.06 193 SER A O 1
ATOM 1645 N N . TYR A 1 194 ? 13.713 3.014 -10.471 1.00 92.19 194 TYR A N 1
ATOM 1646 C CA . TYR A 1 194 ? 14.865 2.169 -10.196 1.00 92.19 194 TYR A CA 1
ATOM 1647 C C . TYR A 1 194 ? 15.921 2.352 -11.293 1.00 92.19 194 TYR A C 1
ATOM 1649 O O . TYR A 1 194 ? 15.560 2.448 -12.472 1.00 92.19 194 TYR A O 1
ATOM 1657 N N . PRO A 1 195 ? 17.221 2.344 -10.948 1.00 90.44 195 PRO A N 1
ATOM 1658 C CA . PRO A 1 195 ? 18.317 2.369 -11.913 1.00 90.44 195 PRO A CA 1
ATOM 1659 C C . PRO A 1 195 ? 18.499 0.985 -12.568 1.00 90.44 195 PRO A C 1
ATOM 1661 O O . PRO A 1 195 ? 19.509 0.312 -12.383 1.00 90.44 195 PRO A O 1
ATOM 1664 N N . ILE A 1 196 ? 17.482 0.532 -13.303 1.00 88.12 196 ILE A N 1
ATOM 1665 C CA . ILE A 1 196 ? 17.475 -0.755 -14.006 1.00 88.12 196 ILE A CA 1
ATOM 1666 C C . ILE A 1 196 ? 18.097 -0.575 -15.387 1.00 88.12 196 ILE A C 1
ATOM 1668 O O . ILE A 1 196 ? 17.641 0.242 -16.186 1.00 88.12 196 ILE A O 1
ATOM 1672 N N . GLU A 1 197 ? 19.130 -1.357 -15.680 1.00 87.12 197 GLU A N 1
ATOM 1673 C CA . GLU A 1 197 ? 19.810 -1.314 -16.968 1.00 87.12 197 GLU A CA 1
ATOM 1674 C C . GLU A 1 197 ? 19.103 -2.182 -18.008 1.00 87.12 197 GLU A C 1
ATOM 1676 O O . GLU A 1 197 ? 18.579 -3.264 -17.724 1.00 87.12 197 GLU A O 1
ATOM 1681 N N . SER A 1 198 ? 19.141 -1.721 -19.255 1.00 83.25 198 SER A N 1
ATOM 1682 C CA . SER A 1 198 ? 18.672 -2.495 -20.399 1.00 83.25 198 SER A CA 1
ATOM 1683 C C . SER A 1 198 ? 19.504 -3.764 -20.564 1.00 83.25 198 SER A C 1
ATOM 1685 O O . SER A 1 198 ? 20.716 -3.764 -20.364 1.00 83.25 198 SER A O 1
ATOM 1687 N N . ASN A 1 199 ? 18.855 -4.851 -20.979 1.00 82.75 199 ASN A N 1
ATOM 1688 C CA . ASN A 1 199 ? 19.475 -6.155 -21.244 1.00 82.75 199 ASN A CA 1
ATOM 1689 C C . ASN A 1 199 ? 20.078 -6.895 -20.037 1.00 82.75 199 ASN A C 1
ATOM 1691 O O . ASN A 1 199 ? 20.549 -8.018 -20.227 1.00 82.75 199 ASN A O 1
ATOM 1695 N N . LYS A 1 200 ? 19.998 -6.352 -18.818 1.00 89.00 200 LYS A N 1
ATOM 1696 C CA . LYS A 1 200 ? 20.297 -7.091 -17.583 1.00 89.00 200 LYS A CA 1
ATOM 1697 C C . LYS A 1 200 ? 19.036 -7.743 -17.017 1.00 89.00 200 LYS A C 1
ATOM 1699 O O . LYS A 1 200 ? 17.947 -7.171 -17.093 1.00 89.00 200 LYS A O 1
ATOM 1704 N N . THR A 1 201 ? 19.196 -8.947 -16.472 1.00 90.19 201 THR A N 1
ATOM 1705 C CA . THR A 1 201 ? 18.138 -9.658 -15.744 1.00 90.19 201 THR A CA 1
ATOM 1706 C C . THR A 1 201 ? 18.287 -9.383 -14.253 1.00 90.19 201 THR A C 1
ATOM 1708 O O . THR A 1 201 ? 19.389 -9.439 -13.712 1.00 90.19 201 THR A O 1
ATOM 1711 N N . TYR A 1 202 ? 17.170 -9.097 -13.599 1.00 91.94 202 TYR A N 1
ATOM 1712 C CA . TYR A 1 202 ? 17.054 -8.837 -12.172 1.00 91.94 202 TYR A CA 1
ATOM 1713 C C . TYR A 1 202 ? 16.009 -9.779 -11.586 1.00 91.94 202 TYR A C 1
ATOM 1715 O O . TYR A 1 202 ? 15.011 -10.062 -12.245 1.00 91.94 202 TYR A O 1
ATOM 1723 N N . GLN A 1 203 ? 16.195 -10.213 -10.342 1.00 94.75 203 GLN A N 1
ATOM 1724 C CA . GLN A 1 203 ? 15.100 -10.828 -9.596 1.00 94.75 203 GLN A CA 1
ATOM 1725 C C . GLN A 1 203 ? 14.151 -9.727 -9.135 1.00 94.75 203 GLN A C 1
ATOM 1727 O O . GLN A 1 203 ? 14.589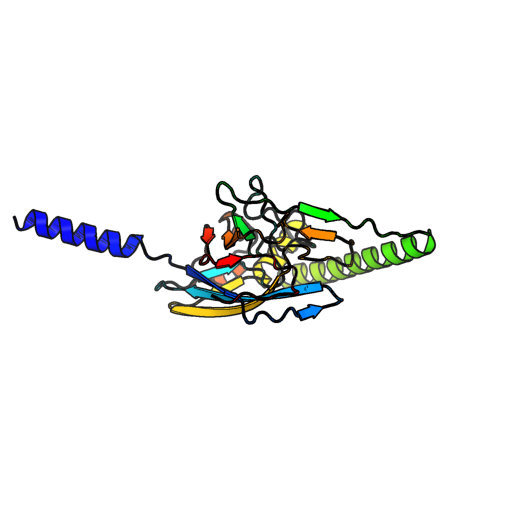 -8.729 -8.554 1.00 94.75 203 GLN A O 1
ATOM 1732 N N . PHE A 1 204 ? 12.864 -9.901 -9.415 1.00 94.56 204 PHE A N 1
ATOM 1733 C CA . PHE A 1 204 ? 11.807 -8.987 -9.012 1.00 94.56 204 PHE A CA 1
ATOM 1734 C C . PHE A 1 204 ? 10.799 -9.689 -8.110 1.00 94.56 204 PHE A C 1
ATOM 1736 O O . PHE A 1 204 ? 10.292 -10.762 -8.431 1.00 94.56 204 PHE A O 1
ATOM 1743 N N . SER A 1 205 ? 10.461 -9.045 -7.003 1.00 96.25 205 SER A N 1
ATOM 1744 C CA . SER A 1 205 ? 9.382 -9.456 -6.110 1.00 96.25 205 SER A CA 1
ATOM 1745 C C . SER A 1 205 ? 8.683 -8.231 -5.528 1.00 96.25 205 SER A C 1
ATOM 1747 O O . SER A 1 205 ? 9.141 -7.096 -5.665 1.00 96.25 205 SER A O 1
ATOM 1749 N N . LEU A 1 206 ? 7.535 -8.442 -4.895 1.00 97.06 206 LEU A N 1
ATOM 1750 C CA . LEU A 1 206 ? 6.848 -7.426 -4.113 1.00 97.06 206 LEU A CA 1
ATOM 1751 C C . LEU A 1 206 ? 6.917 -7.797 -2.636 1.00 97.06 206 LEU A C 1
ATOM 1753 O O . LEU A 1 206 ? 6.531 -8.899 -2.246 1.00 97.06 206 LEU A O 1
ATOM 1757 N N . GLN A 1 207 ? 7.341 -6.850 -1.807 1.00 96.31 207 GLN A N 1
ATOM 1758 C CA . GLN A 1 207 ? 7.281 -6.977 -0.357 1.00 96.31 207 GLN A CA 1
ATOM 1759 C C . GLN A 1 207 ? 6.116 -6.154 0.185 1.00 96.31 207 GLN A C 1
ATOM 1761 O O . GLN A 1 207 ? 5.992 -4.970 -0.110 1.00 96.31 207 GLN A O 1
ATOM 1766 N N . LEU A 1 208 ? 5.294 -6.747 1.042 1.00 95.75 208 LEU A N 1
ATOM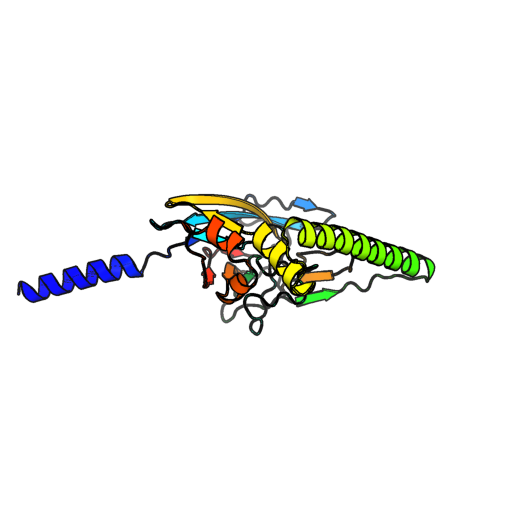 1767 C CA . LEU A 1 208 ? 4.413 -6.008 1.939 1.00 95.75 208 LEU A CA 1
ATOM 1768 C C . LEU A 1 208 ? 5.092 -5.932 3.308 1.00 95.75 208 LEU A C 1
ATOM 1770 O O . LEU A 1 208 ? 5.466 -6.972 3.853 1.00 95.75 208 LEU A O 1
ATOM 1774 N N . CYS A 1 209 ? 5.257 -4.735 3.874 1.00 94.00 209 CYS A N 1
ATOM 1775 C CA . CYS A 1 209 ? 5.770 -4.583 5.235 1.00 94.00 209 CYS A CA 1
ATOM 1776 C C . CYS A 1 209 ? 4.862 -3.711 6.092 1.00 94.00 209 CYS A C 1
ATOM 1778 O O . CYS A 1 209 ? 4.657 -2.547 5.773 1.00 94.00 209 CYS A O 1
ATOM 1780 N N . ILE A 1 210 ? 4.387 -4.267 7.206 1.00 94.50 210 ILE A N 1
ATOM 1781 C CA . ILE A 1 210 ? 3.432 -3.628 8.107 1.00 94.50 210 ILE A CA 1
ATOM 1782 C C . ILE A 1 210 ? 3.971 -3.643 9.538 1.00 94.50 210 ILE A C 1
ATOM 1784 O O . ILE A 1 210 ? 4.179 -4.709 10.121 1.00 94.50 210 ILE A O 1
ATOM 1788 N N . GLU A 1 211 ? 4.159 -2.470 10.135 1.00 93.38 211 GLU A N 1
ATOM 1789 C CA . GLU A 1 211 ? 4.528 -2.352 11.547 1.00 93.38 211 GLU A CA 1
ATOM 1790 C C . GLU A 1 211 ? 3.299 -2.403 12.460 1.00 93.38 211 GLU A C 1
ATOM 1792 O O . GLU A 1 211 ? 2.220 -1.926 12.127 1.00 93.38 211 GLU A O 1
ATOM 1797 N N . LYS A 1 212 ? 3.457 -2.962 13.665 1.00 92.75 212 LYS A N 1
ATOM 1798 C CA . LYS A 1 212 ? 2.358 -3.070 14.640 1.00 92.75 212 LYS A CA 1
ATOM 1799 C C . LYS A 1 212 ? 1.855 -1.701 15.128 1.00 92.75 212 LYS A C 1
ATOM 1801 O O . LYS A 1 212 ? 0.678 -1.565 15.460 1.00 92.75 212 LYS A O 1
ATOM 1806 N N . ASN A 1 213 ? 2.740 -0.708 15.207 1.00 93.88 213 ASN A N 1
ATOM 1807 C CA . ASN A 1 213 ? 2.445 0.636 15.715 1.00 93.88 213 ASN A CA 1
ATOM 1808 C C . ASN A 1 213 ? 1.411 1.387 14.861 1.00 93.88 213 ASN A C 1
ATOM 1810 O O . ASN A 1 213 ? 0.704 2.223 15.411 1.00 93.88 213 ASN A O 1
ATOM 1814 N N . ILE A 1 214 ? 1.239 1.074 13.572 1.00 95.0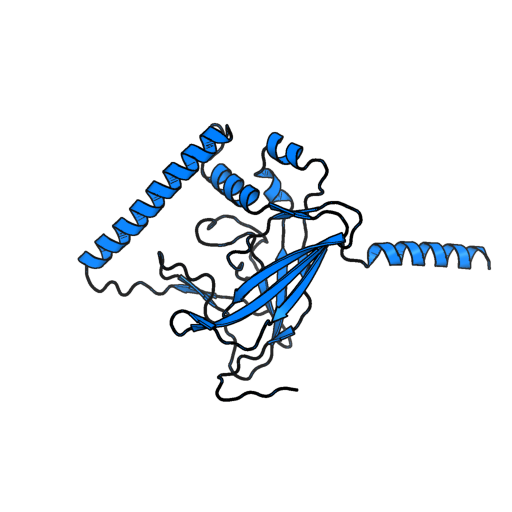0 214 ILE A N 1
ATOM 1815 C CA . ILE A 1 214 ? 0.301 1.807 12.707 1.00 95.00 214 ILE A CA 1
ATOM 1816 C C . ILE A 1 214 ? -1.142 1.716 13.214 1.00 95.00 214 ILE A C 1
ATOM 1818 O O . ILE A 1 214 ? -1.929 2.641 13.047 1.00 95.00 214 ILE A O 1
ATOM 1822 N N . TYR A 1 215 ? -1.501 0.631 13.903 1.00 96.38 215 TYR A N 1
ATOM 1823 C CA . TYR A 1 215 ? -2.850 0.449 14.436 1.00 96.38 215 TYR A CA 1
ATOM 1824 C C . TYR A 1 215 ? -3.153 1.346 15.642 1.00 96.38 215 TYR A C 1
ATOM 1826 O O . TYR A 1 215 ? -4.306 1.425 16.065 1.00 96.38 215 TYR A O 1
ATOM 1834 N N . GLN A 1 216 ? -2.162 2.073 16.173 1.00 95.88 216 GLN A N 1
ATOM 1835 C CA . 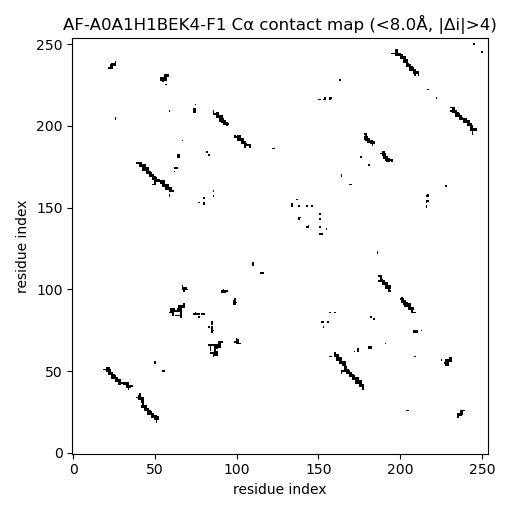GLN A 1 216 ? -2.392 3.147 17.148 1.00 95.88 216 GLN A CA 1
ATOM 1836 C C . GLN A 1 216 ? -3.210 4.303 16.557 1.00 95.88 216 GLN A C 1
ATOM 1838 O O . GLN A 1 216 ? -3.805 5.081 17.299 1.00 95.88 216 GLN A O 1
ATOM 1843 N N . TYR A 1 217 ? -3.243 4.410 15.225 1.00 96.69 217 TYR A N 1
ATOM 1844 C CA . TYR A 1 217 ? -4.055 5.386 14.514 1.00 96.69 217 TYR A CA 1
ATOM 1845 C C . TYR A 1 217 ? -5.498 4.929 14.316 1.00 96.69 217 TYR A C 1
ATOM 1847 O O . TYR A 1 217 ? -6.256 5.679 13.726 1.00 96.69 217 TYR A O 1
ATOM 1855 N N . LEU A 1 218 ? -5.913 3.746 14.782 1.00 97.38 218 LEU A N 1
ATOM 1856 C CA . LEU A 1 218 ? -7.324 3.344 14.819 1.00 97.38 218 LEU A CA 1
ATOM 1857 C C . LEU A 1 218 ? -7.926 3.651 16.193 1.00 97.38 218 LEU A C 1
ATOM 1859 O O . LEU A 1 218 ? -7.287 3.419 17.219 1.00 97.38 218 LEU A O 1
ATOM 1863 N N . THR A 1 219 ? -9.169 4.134 16.221 1.00 97.06 219 THR A N 1
ATOM 1864 C CA . THR A 1 219 ? -9.930 4.253 17.474 1.00 97.06 219 THR A CA 1
ATOM 1865 C C . THR A 1 219 ? -10.328 2.877 17.999 1.00 97.06 219 THR A C 1
ATOM 1867 O O . THR A 1 219 ? -10.392 1.912 17.236 1.00 97.06 219 THR A O 1
ATOM 1870 N N . GLU A 1 220 ? -10.659 2.782 19.286 1.00 96.19 220 GLU A N 1
ATOM 1871 C CA . GLU A 1 220 ? -11.177 1.532 19.860 1.00 96.19 220 GLU A CA 1
ATOM 1872 C C . GLU A 1 220 ? -12.465 1.083 19.151 1.00 96.19 220 GLU A C 1
ATOM 1874 O O . GLU A 1 220 ? -12.510 -0.036 18.658 1.00 96.19 220 GLU A O 1
ATOM 1879 N N . ASP A 1 221 ? -13.422 1.989 18.904 1.00 96.56 221 ASP A N 1
ATOM 1880 C CA . ASP A 1 221 ? -14.624 1.688 18.104 1.00 96.56 221 ASP A CA 1
ATOM 1881 C C . ASP A 1 221 ? -14.303 1.122 16.705 1.00 96.56 221 ASP A C 1
ATOM 1883 O O . ASP A 1 221 ? -15.068 0.337 16.144 1.00 96.56 221 ASP A O 1
ATOM 1887 N N . GLN A 1 222 ? -13.202 1.558 16.084 1.00 97.00 222 GLN A N 1
ATOM 1888 C CA . GLN A 1 222 ? -12.764 1.040 14.788 1.00 97.00 222 GLN A CA 1
ATOM 1889 C C . GLN A 1 222 ? -12.112 -0.338 14.928 1.00 97.00 222 GLN A C 1
ATOM 1891 O O . GLN A 1 222 ? -12.367 -1.195 14.088 1.00 97.00 222 GLN A O 1
ATOM 1896 N N . LYS A 1 223 ? -11.315 -0.577 15.976 1.00 97.44 223 LYS A N 1
ATOM 1897 C CA . LYS A 1 223 ? -10.733 -1.898 16.265 1.00 97.44 223 LYS A CA 1
ATOM 1898 C C . LYS A 1 223 ? -11.812 -2.919 16.621 1.00 97.44 223 LYS A C 1
ATOM 1900 O O . LYS A 1 223 ? -11.767 -4.036 16.118 1.00 97.44 223 LYS A O 1
ATOM 1905 N N . ASP A 1 224 ? -12.822 -2.512 17.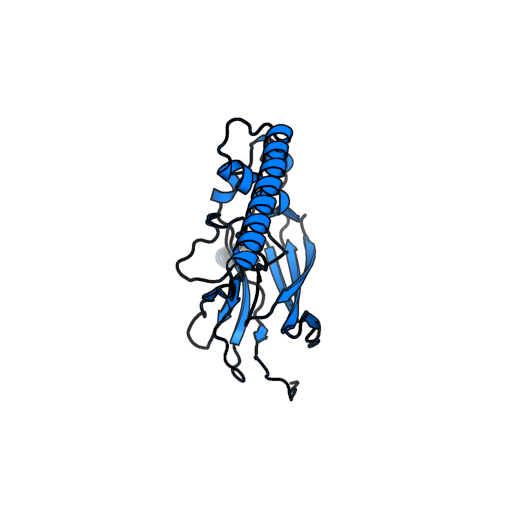382 1.00 97.56 224 ASP A N 1
ATOM 1906 C CA . ASP A 1 224 ? -13.944 -3.357 17.797 1.00 97.56 224 ASP A CA 1
ATOM 1907 C C . ASP A 1 224 ? -14.763 -3.872 16.609 1.00 97.56 224 ASP A C 1
ATOM 1909 O O . ASP A 1 224 ? -15.213 -5.020 16.614 1.00 97.56 224 ASP A O 1
ATOM 1913 N N . LYS A 1 225 ? -14.895 -3.075 15.537 1.00 96.94 225 LYS A N 1
ATOM 1914 C CA . LYS A 1 225 ? -15.509 -3.524 14.269 1.00 96.94 225 LYS A CA 1
ATOM 1915 C C . LYS A 1 225 ? -14.764 -4.697 13.629 1.00 96.94 225 LYS A C 1
ATOM 1917 O O . LYS A 1 225 ? -15.361 -5.439 12.854 1.00 96.94 225 LYS A O 1
ATOM 1922 N N . PHE A 1 226 ? -13.486 -4.866 13.952 1.00 97.00 226 PHE A N 1
ATOM 1923 C CA . PHE A 1 226 ? -12.616 -5.918 13.438 1.00 97.00 226 PHE A CA 1
ATOM 1924 C C . PHE A 1 226 ? -12.158 -6.888 14.533 1.00 97.00 226 PHE A C 1
ATOM 1926 O O . PHE A 1 226 ? -11.176 -7.590 14.333 1.00 97.00 226 PHE A O 1
ATOM 1933 N N . LYS A 1 227 ? -12.865 -6.976 15.668 1.00 96.31 227 LYS A N 1
ATOM 1934 C CA . LYS A 1 227 ? -12.482 -7.838 16.804 1.00 96.31 227 LYS A CA 1
ATOM 1935 C C . LYS A 1 227 ? -12.306 -9.322 16.451 1.00 96.31 227 LYS A C 1
ATOM 1937 O O . LYS A 1 227 ? -11.527 -10.017 17.093 1.00 96.31 227 LYS A O 1
ATOM 1942 N N . ASP A 1 228 ? -13.008 -9.792 15.419 1.00 97.00 228 ASP A N 1
ATOM 1943 C CA . ASP A 1 228 ? -12.926 -11.176 14.933 1.00 97.00 228 ASP A CA 1
ATOM 1944 C C . ASP A 1 228 ? -11.767 -11.391 13.939 1.00 97.00 228 ASP A C 1
ATOM 1946 O O . ASP A 1 228 ? -11.570 -12.501 13.440 1.00 97.00 228 ASP A O 1
ATOM 1950 N N . TYR A 1 229 ? -11.022 -10.332 13.616 1.00 97.69 229 TYR A N 1
ATOM 1951 C CA . TYR A 1 229 ? -9.878 -10.342 12.716 1.00 97.69 229 TYR A CA 1
ATOM 1952 C C . TYR A 1 229 ? -8.588 -10.108 13.493 1.00 97.69 229 TYR A C 1
ATOM 1954 O O . TYR A 1 229 ? -8.492 -9.265 14.384 1.00 97.69 229 TYR A O 1
ATOM 1962 N N . LYS A 1 230 ? -7.538 -10.816 13.090 1.00 96.62 230 LYS A N 1
ATOM 1963 C CA . LYS A 1 230 ? -6.185 -10.558 13.553 1.00 96.62 230 LYS A CA 1
ATOM 1964 C C . LYS A 1 230 ? -5.537 -9.481 12.690 1.00 96.62 230 LYS A C 1
ATOM 1966 O O . LYS A 1 230 ? -5.456 -9.606 11.468 1.00 96.62 230 LYS A O 1
ATOM 1971 N N . PHE A 1 231 ? -5.034 -8.436 13.337 1.00 96.69 231 PHE A N 1
ATOM 1972 C CA . PHE A 1 231 ? -4.267 -7.380 12.683 1.00 96.69 231 PHE A CA 1
ATOM 1973 C C . PHE A 1 231 ? -2.897 -7.901 12.248 1.00 96.69 231 PHE A C 1
ATOM 1975 O O . PHE A 1 231 ? -2.056 -8.262 13.080 1.00 96.69 231 PHE A O 1
ATOM 1982 N N . PHE A 1 232 ? -2.677 -7.961 10.933 1.00 95.62 232 PHE A N 1
ATOM 1983 C CA . PHE A 1 232 ? -1.411 -8.422 10.383 1.00 95.62 232 PHE A CA 1
ATOM 1984 C C . PHE A 1 232 ? -0.282 -7.444 10.727 1.00 95.62 232 PHE A C 1
ATOM 1986 O O . PHE A 1 232 ? -0.446 -6.229 10.661 1.00 95.62 232 PHE A O 1
ATOM 1993 N N . ASN A 1 233 ? 0.877 -7.971 11.093 1.00 94.12 233 ASN A N 1
ATOM 1994 C CA . ASN A 1 233 ? 2.108 -7.207 11.244 1.00 94.12 233 ASN A CA 1
ATOM 1995 C C . ASN A 1 233 ? 3.282 -8.114 10.866 1.00 94.12 233 ASN A C 1
ATOM 1997 O O . ASN A 1 233 ? 3.223 -9.323 11.093 1.00 94.12 233 ASN A O 1
ATOM 2001 N N . GLY A 1 234 ? 4.322 -7.534 10.280 1.00 93.69 234 GLY A N 1
ATOM 2002 C CA . GLY A 1 234 ? 5.475 -8.251 9.749 1.00 93.69 234 GLY A CA 1
ATOM 2003 C C . GLY A 1 234 ? 5.721 -7.965 8.269 1.00 93.69 234 GLY A C 1
ATOM 2004 O O . GLY A 1 234 ? 5.178 -7.020 7.694 1.00 93.69 234 GLY A O 1
ATOM 2005 N N . LYS A 1 235 ? 6.574 -8.796 7.667 1.00 94.25 235 LYS A N 1
ATOM 2006 C CA . LYS A 1 235 ? 6.974 -8.725 6.258 1.00 94.25 235 LYS A CA 1
ATOM 2007 C C . LYS A 1 235 ? 6.482 -9.965 5.524 1.00 94.25 235 LYS A C 1
ATOM 2009 O O . LYS A 1 235 ? 6.644 -11.070 6.031 1.00 94.25 235 LYS A O 1
ATOM 2014 N N . ILE A 1 236 ? 5.917 -9.780 4.336 1.00 94.75 236 ILE A N 1
ATOM 2015 C CA . ILE A 1 236 ? 5.558 -10.865 3.418 1.00 94.75 236 ILE A CA 1
ATOM 2016 C C . ILE A 1 236 ? 6.209 -10.553 2.080 1.00 94.75 236 ILE A C 1
ATOM 2018 O O . ILE A 1 236 ? 6.038 -9.452 1.559 1.00 94.75 236 ILE A O 1
ATOM 2022 N N . MET A 1 237 ? 6.941 -11.517 1.534 1.00 95.62 237 MET A N 1
ATOM 2023 C CA . MET A 1 237 ? 7.487 -11.438 0.184 1.00 95.62 237 MET A CA 1
ATOM 2024 C C . MET A 1 237 ? 6.594 -12.226 -0.771 1.00 95.62 237 MET A C 1
ATOM 2026 O O . MET A 1 237 ? 6.049 -13.267 -0.392 1.00 95.62 237 MET A O 1
ATOM 2030 N N . SER A 1 238 ? 6.437 -11.738 -1.997 1.00 97.12 238 SER A N 1
ATOM 2031 C CA . SER A 1 238 ? 5.850 -12.534 -3.070 1.00 97.12 238 SER A CA 1
ATOM 2032 C C . SER A 1 238 ? 6.804 -13.623 -3.567 1.00 97.12 238 SER A C 1
ATOM 2034 O O . SER A 1 238 ? 7.963 -13.686 -3.157 1.00 97.12 238 SER A O 1
ATOM 2036 N N . ASN A 1 239 ? 6.351 -14.447 -4.515 1.00 95.38 239 ASN A N 1
ATOM 2037 C CA . ASN A 1 239 ? 7.282 -15.170 -5.380 1.00 95.38 239 ASN A CA 1
ATOM 2038 C C . ASN A 1 239 ? 8.204 -14.196 -6.132 1.00 95.38 239 ASN A C 1
ATOM 2040 O O . ASN A 1 239 ? 7.844 -13.037 -6.367 1.00 95.38 239 ASN A O 1
ATOM 2044 N N . GLU A 1 240 ? 9.371 -14.700 -6.517 1.00 95.44 240 GLU A N 1
ATOM 2045 C CA . GLU A 1 240 ? 10.306 -14.006 -7.397 1.00 95.44 240 GLU A CA 1
ATOM 2046 C C . GLU A 1 240 ? 9.959 -14.303 -8.862 1.00 95.44 240 GLU A C 1
ATOM 2048 O O . GLU A 1 240 ? 9.466 -15.388 -9.193 1.00 95.44 240 GLU A O 1
ATOM 2053 N N . ILE A 1 241 ? 10.181 -13.317 -9.727 1.00 93.00 241 ILE A N 1
ATOM 2054 C CA . ILE A 1 241 ? 10.130 -13.454 -11.181 1.00 93.00 241 ILE A CA 1
ATOM 2055 C C . ILE A 1 241 ? 11.369 -12.804 -11.796 1.00 93.00 241 ILE A C 1
ATOM 2057 O O . ILE A 1 241 ? 11.840 -11.767 -11.322 1.00 93.00 241 ILE A O 1
ATOM 2061 N N . ASP A 1 242 ? 11.851 -13.374 -12.897 1.00 91.38 242 ASP A N 1
ATOM 2062 C CA . ASP A 1 242 ? 12.903 -12.747 -13.688 1.00 91.38 242 ASP A CA 1
ATOM 2063 C C . ASP A 1 242 ? 12.353 -11.501 -14.386 1.00 91.38 242 ASP A C 1
ATOM 2065 O O . ASP A 1 242 ? 11.400 -11.552 -15.168 1.00 91.38 242 ASP A O 1
ATOM 2069 N N . PHE A 1 243 ? 12.988 -10.365 -14.128 1.00 88.44 243 PHE A N 1
ATOM 2070 C CA . PHE A 1 243 ? 12.701 -9.105 -14.784 1.00 88.44 243 PHE A CA 1
ATOM 2071 C C . PHE A 1 243 ? 13.872 -8.705 -15.669 1.00 88.44 243 PHE A C 1
ATOM 2073 O O . PHE A 1 243 ? 14.976 -8.443 -15.195 1.00 88.44 243 PHE A O 1
ATOM 2080 N N . LYS A 1 244 ? 13.619 -8.582 -16.969 1.00 85.88 244 LYS A N 1
ATOM 2081 C CA . LYS A 1 244 ? 14.575 -8.019 -17.917 1.00 85.88 244 LYS A CA 1
ATOM 2082 C C . LYS A 1 244 ? 13.941 -6.824 -18.594 1.00 85.88 244 LYS A C 1
ATOM 2084 O O . LYS A 1 244 ? 12.929 -6.959 -19.281 1.00 85.88 244 LYS A O 1
ATOM 2089 N N . MET A 1 245 ? 14.562 -5.655 -18.446 1.00 78.75 245 MET A N 1
ATOM 2090 C CA . MET A 1 245 ? 14.167 -4.512 -19.253 1.00 78.75 245 MET A CA 1
ATOM 2091 C C . MET A 1 245 ? 14.653 -4.749 -20.679 1.00 78.75 245 MET A C 1
ATOM 2093 O O . MET A 1 245 ? 15.825 -4.554 -21.009 1.00 78.75 245 MET A O 1
ATOM 2097 N N . VAL A 1 246 ? 13.741 -5.209 -21.525 1.00 66.69 246 VAL A N 1
ATOM 2098 C CA . VAL A 1 246 ? 13.988 -5.282 -22.956 1.00 66.69 246 VAL A CA 1
ATOM 2099 C C . VAL A 1 246 ? 13.662 -3.908 -23.520 1.00 66.69 246 VAL A C 1
ATOM 2101 O O . VAL A 1 246 ? 12.515 -3.453 -23.471 1.00 66.69 246 VAL A O 1
ATOM 2104 N N . HIS A 1 247 ? 14.661 -3.230 -24.081 1.00 57.12 247 HIS A N 1
ATOM 2105 C CA . HIS A 1 247 ? 14.378 -2.229 -25.102 1.00 57.12 247 HIS A CA 1
ATOM 2106 C C . HIS A 1 247 ? 13.788 -2.980 -26.296 1.00 57.12 247 HIS A C 1
ATOM 2108 O O . HIS A 1 247 ? 14.500 -3.313 -27.232 1.00 57.12 247 HIS A O 1
ATOM 2114 N N . ASN A 1 248 ? 12.500 -3.328 -26.245 1.00 45.59 248 ASN A N 1
ATOM 2115 C CA . ASN A 1 248 ? 11.850 -3.944 -27.392 1.00 45.59 248 ASN A CA 1
ATOM 2116 C C . ASN A 1 248 ? 11.867 -2.913 -28.521 1.00 45.59 248 ASN A C 1
ATOM 2118 O O . ASN A 1 248 ? 11.142 -1.916 -28.440 1.00 45.59 248 ASN A O 1
ATOM 2122 N N . TYR A 1 249 ? 12.766 -3.109 -29.481 1.00 32.53 249 TYR A N 1
ATOM 2123 C CA . TYR A 1 249 ? 12.610 -4.193 -30.456 1.00 32.53 249 TYR A CA 1
ATOM 2124 C C . TYR A 1 249 ? 13.680 -5.267 -30.133 1.00 32.53 249 TYR A C 1
ATOM 2126 O O . TYR A 1 249 ? 14.852 -5.018 -30.356 1.00 32.53 249 TYR A O 1
ATOM 2134 N N . GLU A 1 250 ? 13.427 -6.344 -29.385 1.00 30.17 250 GLU A N 1
ATOM 2135 C CA . GLU A 1 250 ? 12.900 -7.629 -29.864 1.00 30.17 250 GLU A CA 1
ATOM 2136 C C . GLU A 1 250 ? 12.748 -8.638 -28.699 1.00 30.17 250 GLU A C 1
ATOM 2138 O O . GLU A 1 250 ? 13.532 -8.656 -27.747 1.00 30.17 250 GLU A O 1
ATOM 2143 N N . PHE A 1 251 ? 11.744 -9.511 -28.819 1.00 32.22 251 PHE A N 1
ATOM 2144 C CA . PHE A 1 251 ? 11.380 -10.563 -27.869 1.00 32.22 251 PHE A CA 1
ATOM 2145 C C . PHE A 1 251 ? 12.361 -11.744 -27.884 1.00 32.22 251 PHE A C 1
ATOM 2147 O O . PHE A 1 251 ? 12.743 -12.213 -28.952 1.00 32.22 251 PHE A O 1
ATOM 2154 N N . ILE A 1 252 ? 12.634 -12.335 -26.715 1.00 30.56 252 ILE A N 1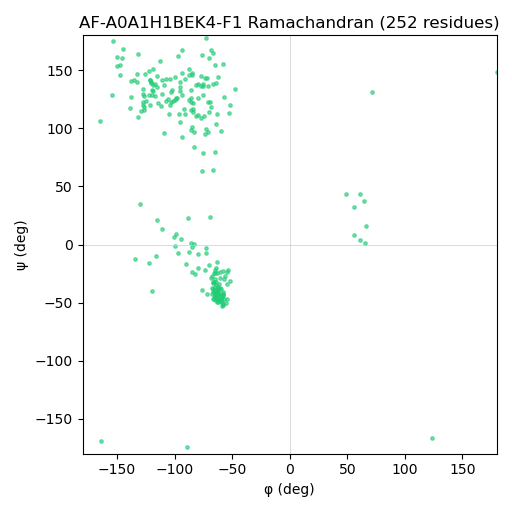
ATOM 2155 C CA . ILE A 1 252 ? 13.031 -13.749 -26.622 1.00 30.56 252 ILE A CA 1
ATOM 2156 C C . ILE A 1 252 ? 12.189 -14.412 -25.530 1.00 30.56 252 ILE A C 1
ATOM 2158 O O . ILE A 1 252 ? 12.370 -14.134 -24.346 1.00 30.56 252 ILE A O 1
ATOM 2162 N N . ASN A 1 253 ? 11.278 -15.287 -25.959 1.00 32.38 253 ASN A N 1
ATOM 2163 C CA . ASN A 1 253 ? 10.671 -16.317 -25.122 1.00 32.38 253 ASN A CA 1
ATOM 2164 C C . ASN A 1 253 ? 11.697 -17.438 -24.904 1.00 32.38 253 ASN A C 1
ATOM 2166 O O . ASN A 1 253 ? 12.324 -17.894 -25.864 1.00 32.38 253 ASN A O 1
ATOM 2170 N N . LYS A 1 254 ? 11.812 -17.920 -23.671 1.00 31.25 254 LYS A N 1
ATOM 2171 C CA . LYS A 1 254 ? 12.173 -19.307 -23.385 1.00 31.25 254 LYS A CA 1
ATOM 2172 C C . LYS A 1 254 ? 11.155 -19.864 -22.411 1.00 31.25 254 LYS A C 1
ATOM 2174 O O . LYS A 1 254 ? 10.810 -19.116 -21.472 1.00 31.25 254 LYS A O 1
#

pLDDT: mean 85.33, std 15.26, range [30.17, 98.0]

Radius of gyration: 22.0 Å; Cα contacts (8 Å, |Δi|>4): 412; chains: 1; bounding box: 43×81×53 Å